Protein AF-W6A7Y7-F1 (afdb_monomer_lite)

Secondary structure (DSSP, 8-state):
--------------HHHHHHHHHS-----TTT-TTTTSPP-----TTSPPPPHHHHHHHHS-----HHHHHHHHHHHHHHHHHTT--------SHHHHHHHHHHHHHHHHHHHHHHH-HHHHHHHHHHHHHHHTS--TTTS--GGGS-TTS-HHHHHHHHHHHH-S------HHHHHHHHHHHHHHHHHHHHHHT--HHHHHHHHHHHHHHHHHHHHHHHHHHHHHHHHHHHHHHHHHHHHHHHHHHHHHHHHHHHHHHHHHHHHHHHH---SSHHHHHHHHHHHHHHHHHHHHHHHHTTS---S------------------------------

Radius of gyration: 45.15 Å; chains: 1; bounding box: 113×59×124 Å

Structure (mmCIF, N/CA/C/O backbone):
data_AF-W6A7Y7-F1
#
_entry.id   AF-W6A7Y7-F1
#
loop_
_atom_site.group_PDB
_atom_site.id
_atom_site.type_symbol
_atom_site.label_atom_id
_atom_site.label_alt_id
_atom_site.label_comp_id
_atom_site.label_asym_id
_atom_site.label_entity_id
_atom_site.label_seq_id
_atom_site.pdbx_PDB_ins_code
_atom_site.Cartn_x
_atom_site.Cartn_y
_atom_site.Cartn_z
_atom_site.occupancy
_atom_site.B_iso_or_equiv
_atom_site.auth_seq_id
_atom_site.auth_comp_id
_atom_site.auth_asym_id
_atom_site.auth_atom_id
_atom_site.pdbx_PDB_model_num
ATOM 1 N N . MET A 1 1 ? -66.952 5.092 71.956 1.00 39.34 1 MET A N 1
ATOM 2 C CA . MET A 1 1 ? -66.341 3.750 71.829 1.00 39.34 1 MET A CA 1
ATOM 3 C C . MET A 1 1 ? -65.227 3.832 70.797 1.00 39.34 1 MET A C 1
ATOM 5 O O . MET A 1 1 ? -65.523 4.060 69.634 1.00 39.34 1 MET A O 1
ATOM 9 N N . ALA A 1 2 ? -63.964 3.743 71.217 1.00 38.91 2 ALA A N 1
ATOM 10 C CA . ALA A 1 2 ? -62.816 3.776 70.310 1.00 38.91 2 ALA A CA 1
ATOM 11 C C . ALA A 1 2 ? -62.432 2.341 69.914 1.00 38.91 2 ALA A C 1
ATOM 13 O O . ALA A 1 2 ? -62.161 1.507 70.777 1.00 38.91 2 ALA A O 1
ATOM 14 N N . VAL A 1 3 ? -62.445 2.047 68.613 1.00 46.91 3 VAL A N 1
ATOM 15 C CA . VAL A 1 3 ? -62.092 0.734 68.058 1.00 46.91 3 VAL A CA 1
ATOM 16 C C . VAL A 1 3 ? -60.573 0.674 67.888 1.00 46.91 3 VAL A C 1
ATOM 18 O O . VAL A 1 3 ? -60.018 1.215 66.934 1.00 46.91 3 VAL A O 1
ATOM 21 N N . PHE A 1 4 ? -59.881 0.033 68.829 1.00 54.34 4 PHE A N 1
ATOM 22 C CA . PHE A 1 4 ? -58.443 -0.213 68.722 1.00 54.34 4 PHE A CA 1
ATOM 23 C C . PHE A 1 4 ? -58.174 -1.295 67.667 1.00 54.34 4 PHE A C 1
ATOM 25 O O . PHE A 1 4 ? -58.504 -2.466 67.860 1.00 54.34 4 PHE A O 1
ATOM 32 N N . LYS A 1 5 ? -57.545 -0.920 66.545 1.00 60.88 5 LYS A N 1
ATOM 33 C CA . LYS A 1 5 ? -57.027 -1.887 65.566 1.00 60.88 5 LYS A CA 1
ATOM 34 C C . LYS A 1 5 ? -55.882 -2.681 66.205 1.00 60.88 5 LYS A C 1
ATOM 36 O O . LYS A 1 5 ? -54.855 -2.124 66.591 1.00 60.88 5 LYS A O 1
ATOM 41 N N . LYS A 1 6 ? -56.069 -3.995 66.325 1.00 63.28 6 LYS A N 1
ATOM 42 C CA . LYS A 1 6 ? -55.083 -4.939 66.864 1.00 63.28 6 LYS A CA 1
ATOM 43 C C . LYS A 1 6 ? -53.877 -4.988 65.915 1.00 63.28 6 LYS A C 1
ATOM 45 O O . LYS A 1 6 ? -54.023 -5.381 64.762 1.00 63.28 6 LYS A O 1
ATOM 50 N N . LYS A 1 7 ? -52.692 -4.570 66.377 1.00 61.94 7 LYS A N 1
ATOM 51 C CA . LYS A 1 7 ? -51.446 -4.680 65.601 1.00 61.94 7 LYS A CA 1
ATOM 52 C C . LYS A 1 7 ? -51.118 -6.166 65.409 1.00 61.94 7 LYS A C 1
ATOM 54 O O . LYS A 1 7 ? -50.858 -6.867 66.387 1.00 61.94 7 LYS A O 1
ATOM 59 N N . PHE A 1 8 ? -51.165 -6.655 64.170 1.00 58.00 8 PHE A N 1
ATOM 60 C CA . PHE A 1 8 ? -50.706 -8.002 63.837 1.00 58.00 8 PHE A CA 1
ATOM 61 C C . PHE A 1 8 ? -49.190 -8.066 64.046 1.00 58.00 8 PHE A C 1
ATOM 63 O O . PHE A 1 8 ? -48.444 -7.303 63.438 1.00 58.00 8 PHE A O 1
ATOM 70 N N . LYS A 1 9 ? -48.729 -8.956 64.930 1.00 58.53 9 LYS A N 1
ATOM 71 C CA . LYS A 1 9 ? -47.305 -9.282 65.041 1.00 58.53 9 LYS A CA 1
ATOM 72 C C . LYS A 1 9 ? -46.921 -10.087 63.800 1.00 58.53 9 LYS A C 1
ATOM 74 O O . LYS A 1 9 ? -47.397 -11.209 63.634 1.00 58.53 9 LYS A O 1
ATOM 79 N N . THR A 1 10 ? -46.085 -9.522 62.937 1.00 62.62 10 THR A N 1
ATOM 80 C CA . THR A 1 10 ? -45.383 -10.277 61.897 1.00 62.62 10 THR A CA 1
ATOM 81 C C . THR A 1 10 ? -44.524 -11.329 62.588 1.00 62.62 10 THR A C 1
ATOM 83 O O . THR A 1 10 ? -43.626 -10.984 63.353 1.00 62.62 10 THR A O 1
ATOM 86 N N . LYS A 1 11 ? -44.833 -12.615 62.384 1.00 67.44 11 LYS A N 1
ATOM 87 C CA . LYS A 1 11 ? -43.939 -13.700 62.803 1.00 67.44 11 LYS A CA 1
ATOM 88 C C . LYS A 1 11 ? -42.616 -13.498 62.068 1.00 67.44 11 LYS A C 1
ATOM 90 O O . LYS A 1 11 ? -42.619 -13.406 60.842 1.00 67.44 11 LYS A O 1
ATOM 95 N N . GLU A 1 12 ? -41.518 -13.399 62.808 1.00 64.81 12 GLU A N 1
ATOM 96 C CA . GLU A 1 12 ? -40.181 -13.386 62.222 1.00 64.81 12 GLU A CA 1
ATOM 97 C C . GLU A 1 12 ? -39.992 -14.701 61.458 1.00 64.81 12 GLU A C 1
ATOM 99 O O . GLU A 1 12 ? -40.045 -15.788 62.036 1.00 64.81 12 GLU A O 1
ATOM 104 N N . ARG A 1 13 ? -39.895 -14.607 60.129 1.00 70.00 13 ARG A N 1
ATOM 105 C CA . ARG A 1 13 ? -39.567 -15.747 59.272 1.00 70.00 13 ARG A CA 1
ATOM 106 C C . ARG A 1 13 ? -38.116 -16.144 59.534 1.00 70.00 13 ARG A C 1
ATOM 108 O O . ARG A 1 13 ? -37.272 -15.273 59.730 1.00 70.00 13 ARG A O 1
ATOM 115 N N . SER A 1 14 ? -37.848 -17.448 59.538 1.00 77.88 14 SER A N 1
ATOM 116 C CA . SER A 1 14 ? -36.487 -17.979 59.676 1.00 77.88 14 SER A CA 1
ATOM 117 C C . SER A 1 14 ? -35.585 -17.491 58.535 1.00 77.88 14 SER A C 1
ATOM 119 O O . SER A 1 14 ? -36.064 -17.261 57.422 1.00 77.88 14 SER A O 1
ATOM 121 N N . ASP A 1 15 ? -34.279 -17.368 58.788 1.00 72.12 15 ASP A N 1
ATOM 122 C CA . ASP A 1 15 ? -33.302 -16.928 57.777 1.00 72.12 15 ASP A CA 1
ATOM 123 C C . ASP A 1 15 ? -33.307 -17.817 56.526 1.00 72.12 15 ASP A C 1
ATOM 125 O O . ASP A 1 15 ? -33.088 -17.339 55.415 1.00 72.12 15 ASP A O 1
ATOM 129 N N . PHE A 1 16 ? -33.641 -19.099 56.690 1.00 72.81 16 PHE A N 1
ATOM 130 C CA . PHE A 1 16 ? -33.800 -20.043 55.587 1.00 72.81 16 PHE A CA 1
ATOM 131 C C . PHE A 1 16 ? -34.947 -19.649 54.644 1.00 72.81 16 PHE A C 1
ATOM 133 O O . PHE A 1 16 ? -34.797 -19.673 53.427 1.00 72.81 16 PHE A O 1
ATOM 140 N N . GLN A 1 17 ? -36.071 -19.198 55.201 1.00 77.44 17 GLN A N 1
ATOM 141 C CA . GLN A 1 17 ? -37.243 -18.791 54.427 1.00 77.44 17 GLN A CA 1
ATOM 142 C C . GLN A 1 17 ? -37.023 -17.463 53.685 1.00 77.44 17 GLN A C 1
ATOM 144 O O . GLN A 1 17 ? -37.574 -17.261 52.608 1.00 77.44 17 GLN A O 1
ATOM 149 N N . ARG A 1 18 ? -36.167 -16.579 54.220 1.00 74.62 18 ARG A N 1
ATOM 150 C CA . ARG A 1 18 ? -35.719 -15.369 53.508 1.00 74.62 18 ARG A CA 1
ATOM 151 C C . ARG A 1 18 ? -34.835 -15.712 52.306 1.00 74.62 18 ARG A C 1
ATOM 153 O O . ARG A 1 18 ? -35.010 -15.137 51.241 1.00 74.62 18 ARG A O 1
ATOM 160 N N . GLN A 1 19 ? -33.933 -16.684 52.458 1.00 75.06 19 GLN A N 1
ATOM 161 C CA . GLN A 1 19 ? -33.062 -17.133 51.366 1.00 75.06 19 GLN A CA 1
ATOM 162 C C . GLN A 1 19 ? -33.817 -17.873 50.256 1.00 75.06 19 GLN A C 1
ATOM 164 O O . GLN A 1 19 ? -33.386 -17.833 49.107 1.00 75.06 19 GLN A O 1
ATOM 169 N N . GLU A 1 20 ? -34.917 -18.560 50.574 1.00 69.56 20 GLU A N 1
ATOM 170 C CA . GLU A 1 20 ? -35.803 -19.129 49.553 1.00 69.56 20 GLU A CA 1
ATOM 171 C C . GLU A 1 20 ? -36.543 -18.035 48.777 1.00 69.56 20 GLU A C 1
ATOM 173 O O . GLU A 1 20 ? -36.575 -18.107 47.554 1.00 69.56 20 GLU A O 1
ATOM 178 N N . GLU A 1 21 ? -37.060 -16.999 49.447 1.00 64.75 21 GLU A N 1
ATOM 179 C CA . GLU A 1 21 ? -37.713 -15.856 48.787 1.00 64.75 21 GLU A CA 1
ATOM 180 C C . GLU A 1 21 ? -36.749 -15.073 47.878 1.00 64.75 21 GLU A C 1
ATOM 182 O O . GLU A 1 21 ? -37.113 -14.779 46.744 1.00 64.75 21 GLU A O 1
ATOM 187 N N . ASP A 1 22 ? -35.499 -14.839 48.299 1.00 65.81 22 ASP A N 1
ATOM 188 C CA . ASP A 1 22 ? -34.465 -14.195 47.463 1.00 65.81 22 ASP A CA 1
ATOM 189 C C . ASP A 1 22 ? -34.055 -15.041 46.239 1.00 65.81 22 ASP A C 1
ATOM 191 O O . ASP A 1 22 ? -33.502 -14.523 45.265 1.00 65.81 22 ASP A O 1
ATOM 195 N N . ARG A 1 23 ? -34.293 -16.360 46.282 1.00 66.88 23 ARG A N 1
ATOM 196 C CA . ARG A 1 23 ? -34.032 -17.286 45.166 1.00 66.88 23 ARG A CA 1
ATOM 197 C C . ARG A 1 23 ? -35.212 -17.419 44.215 1.00 66.88 23 ARG A C 1
ATOM 199 O O . ARG A 1 23 ? -35.015 -17.906 43.099 1.00 66.88 23 ARG A O 1
ATOM 206 N N . VAL A 1 24 ? -36.413 -17.017 44.629 1.00 67.00 24 VAL A N 1
ATOM 207 C CA . VAL A 1 24 ? -37.552 -16.925 43.719 1.00 67.00 24 VAL A CA 1
ATOM 208 C C . VAL A 1 24 ? -37.324 -15.681 42.862 1.00 67.00 24 VAL A C 1
ATOM 210 O O . VAL A 1 24 ? -37.159 -14.589 43.407 1.00 67.00 24 VAL A O 1
ATOM 213 N N . PRO A 1 25 ? -37.274 -15.809 41.525 1.00 66.38 25 PRO A N 1
ATOM 214 C CA . PRO A 1 25 ? -37.185 -14.644 40.660 1.00 66.38 25 PRO A CA 1
ATOM 215 C C . PRO A 1 25 ? -38.304 -13.678 41.045 1.00 66.38 25 PRO A C 1
ATOM 217 O O . PRO A 1 25 ? -39.453 -14.103 41.152 1.00 66.38 25 PRO A O 1
ATOM 220 N N . ASN A 1 26 ? -37.969 -12.409 41.296 1.00 62.16 26 ASN A N 1
ATOM 221 C CA . ASN A 1 26 ? -38.945 -11.382 41.645 1.00 62.16 26 ASN A CA 1
ATOM 222 C C . ASN A 1 26 ? -39.934 -11.237 40.479 1.00 62.16 26 ASN A C 1
ATOM 224 O O . ASN A 1 26 ? -39.692 -10.505 39.520 1.00 62.16 26 ASN A O 1
ATOM 228 N N . HIS A 1 27 ? -41.014 -12.012 40.519 1.00 62.38 27 HIS A N 1
ATOM 229 C CA . HIS A 1 27 ? -42.099 -11.971 39.561 1.00 62.38 27 HIS A CA 1
ATOM 230 C C . HIS A 1 27 ? -42.987 -10.793 39.936 1.00 62.38 27 HIS A C 1
ATOM 232 O O . HIS A 1 27 ? -44.127 -10.968 40.356 1.00 62.38 27 HIS A O 1
ATOM 238 N N . TRP A 1 28 ? -42.478 -9.575 39.766 1.00 62.66 28 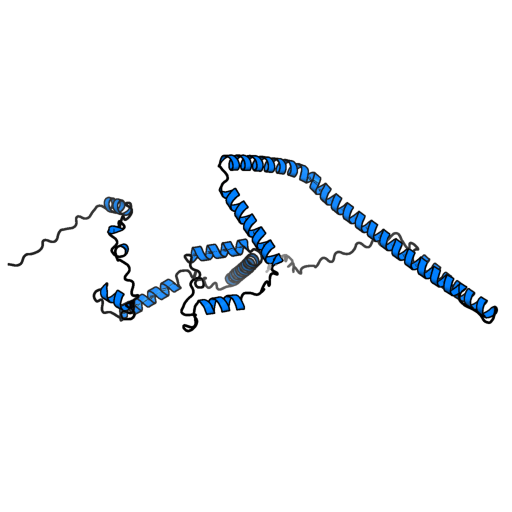TRP A N 1
ATOM 239 C CA . TRP A 1 28 ? -43.385 -8.519 39.351 1.00 62.66 28 TRP A CA 1
ATOM 240 C C . TRP A 1 28 ? -43.879 -8.954 37.981 1.00 62.66 28 TRP A C 1
ATOM 242 O O . TRP A 1 28 ? -43.168 -8.877 36.977 1.00 62.66 28 TRP A O 1
ATOM 252 N N . ALA A 1 29 ? -45.052 -9.587 37.975 1.00 59.97 29 ALA A N 1
ATOM 253 C CA . ALA A 1 29 ? -45.752 -9.851 36.743 1.00 59.97 29 ALA A CA 1
ATOM 254 C C . ALA A 1 29 ? -45.908 -8.502 36.041 1.00 59.97 29 ALA A C 1
ATOM 256 O O . ALA A 1 29 ? -46.128 -7.484 36.690 1.00 59.97 29 ALA A O 1
ATOM 257 N N . TYR A 1 30 ? -45.808 -8.493 34.716 1.00 56.09 30 TYR A N 1
ATOM 258 C CA . TYR A 1 30 ? -45.978 -7.287 33.898 1.00 56.09 30 TYR A CA 1
ATOM 259 C C . TYR A 1 30 ? -47.260 -6.499 34.254 1.00 56.09 30 TYR A C 1
ATOM 261 O O . TYR A 1 30 ? -47.316 -5.291 34.075 1.00 56.09 30 TYR A O 1
ATOM 269 N N . ASN A 1 31 ? -48.259 -7.194 34.811 1.00 61.34 31 ASN A N 1
ATOM 270 C CA . ASN A 1 31 ? -49.544 -6.656 35.246 1.00 61.34 31 ASN A CA 1
ATOM 271 C C . ASN A 1 31 ? -49.522 -5.963 36.622 1.00 61.34 31 ASN A C 1
ATOM 273 O O . ASN A 1 31 ? -50.466 -5.241 36.924 1.00 61.34 31 ASN A O 1
ATOM 277 N N . ASP A 1 32 ? -48.498 -6.180 37.449 1.00 62.81 32 ASP A N 1
ATOM 278 C CA . ASP A 1 32 ? -48.363 -5.579 38.785 1.00 62.81 32 ASP A CA 1
ATOM 279 C C . ASP A 1 32 ? -47.414 -4.371 38.786 1.00 62.81 32 ASP A C 1
ATOM 281 O O . ASP A 1 32 ? -47.249 -3.724 39.819 1.00 62.81 32 ASP A O 1
ATOM 285 N N . ASP A 1 33 ? -46.790 -4.057 37.644 1.00 68.06 33 ASP A N 1
ATOM 286 C CA . ASP A 1 33 ? -45.966 -2.863 37.494 1.00 68.06 33 ASP A CA 1
ATOM 287 C C . ASP A 1 33 ? -46.865 -1.657 37.153 1.00 68.06 33 ASP A C 1
ATOM 289 O O . ASP A 1 33 ? -47.362 -1.540 36.025 1.00 68.06 33 ASP A O 1
ATOM 293 N N . PRO A 1 34 ? -47.097 -0.735 38.107 1.00 67.44 34 PRO A N 1
ATOM 294 C CA . PRO A 1 34 ? -47.946 0.424 37.874 1.00 67.44 34 PRO A CA 1
ATOM 295 C C . PRO A 1 34 ? -47.366 1.365 36.814 1.00 67.44 34 PRO A C 1
ATOM 297 O O . PRO A 1 34 ? -48.108 2.186 36.297 1.00 67.44 34 PRO A O 1
ATOM 300 N N . ILE A 1 35 ? -46.074 1.264 36.477 1.00 69.44 35 ILE A N 1
ATOM 301 C CA . ILE A 1 35 ? -45.431 2.098 35.456 1.00 69.44 35 ILE A CA 1
ATOM 302 C C . ILE A 1 35 ? -45.704 1.539 34.055 1.00 69.44 35 ILE A C 1
ATOM 304 O O . ILE A 1 35 ? -45.925 2.310 33.123 1.00 69.44 35 ILE A O 1
ATOM 308 N N . LEU A 1 36 ? -45.724 0.211 33.902 1.00 64.62 36 LEU A N 1
ATOM 309 C CA . LEU A 1 36 ? -45.992 -0.447 32.616 1.00 64.62 36 LEU A CA 1
ATOM 310 C C . LEU A 1 36 ? -47.481 -0.449 32.242 1.00 64.62 36 LEU A C 1
ATOM 312 O O . LEU A 1 36 ? -47.804 -0.520 31.059 1.00 64.62 36 LEU A O 1
ATOM 316 N N . ASN A 1 37 ? -48.375 -0.325 33.228 1.00 69.19 37 ASN A N 1
ATOM 317 C CA . ASN A 1 37 ? -49.825 -0.240 33.018 1.00 69.19 37 ASN A CA 1
ATOM 318 C C . ASN A 1 37 ? -50.348 1.185 32.755 1.00 69.19 37 ASN A C 1
ATOM 320 O O . ASN A 1 37 ? -51.559 1.375 32.634 1.00 69.19 37 ASN A O 1
ATOM 324 N N . LEU A 1 38 ? -49.478 2.196 32.692 1.00 72.31 38 LEU A N 1
ATOM 325 C CA . LEU A 1 38 ? -49.883 3.544 32.298 1.00 72.31 38 LEU A CA 1
ATOM 326 C C . LEU A 1 38 ? -49.937 3.633 30.773 1.00 72.31 38 LEU A C 1
ATOM 328 O O . LEU A 1 38 ? -48.934 3.443 30.085 1.00 72.31 38 LEU A O 1
ATOM 332 N N . GLU A 1 39 ? -51.111 3.956 30.233 1.00 67.94 39 GLU A N 1
ATOM 333 C CA . GLU A 1 39 ? -51.234 4.281 28.815 1.00 67.94 39 GLU A CA 1
ATOM 334 C C . GLU A 1 39 ? -50.468 5.581 28.503 1.00 67.94 39 GLU A C 1
ATOM 336 O O . GLU A 1 39 ? -50.553 6.553 29.264 1.00 67.94 39 GLU A O 1
ATOM 341 N N . PRO A 1 40 ? -49.720 5.647 27.387 1.00 68.12 40 PRO A N 1
ATOM 342 C CA . PRO A 1 40 ? -49.052 6.875 26.984 1.00 68.12 40 PRO A CA 1
ATOM 343 C C . PRO A 1 40 ? -50.087 7.957 26.647 1.00 68.12 40 PRO A C 1
ATOM 345 O O . PRO A 1 40 ? -50.882 7.821 25.717 1.00 68.12 40 PRO A O 1
ATOM 348 N N . VAL A 1 41 ? -50.047 9.069 27.381 1.00 66.44 41 VAL A N 1
ATOM 349 C CA . VAL A 1 41 ? -50.865 10.252 27.089 1.00 66.44 41 VAL A CA 1
ATOM 350 C C . VAL A 1 41 ? -50.188 11.056 25.976 1.00 66.44 41 VAL A C 1
ATOM 352 O O . VAL A 1 41 ? -49.208 11.762 26.210 1.00 66.44 41 VAL A O 1
ATOM 355 N N . PHE A 1 42 ? -50.702 10.954 24.750 1.00 58.78 42 PHE A N 1
ATOM 356 C CA . PHE A 1 42 ? -50.237 11.754 23.614 1.00 58.78 42 PHE A CA 1
ATOM 357 C C . PHE A 1 42 ? -50.836 13.166 23.671 1.00 58.78 42 PHE A C 1
ATOM 359 O O . PHE A 1 42 ? -52.021 13.366 23.405 1.00 58.78 42 PHE A O 1
ATOM 366 N N . SER A 1 43 ? -50.026 14.170 24.004 1.00 62.56 43 SER A N 1
ATOM 367 C CA . SER A 1 43 ? -50.429 15.580 23.982 1.00 62.56 43 SER A CA 1
ATOM 368 C C . SER A 1 43 ? -50.092 16.230 22.632 1.00 62.56 43 SER A C 1
ATOM 370 O O . SER A 1 43 ? -49.205 17.075 22.554 1.00 62.56 43 SER A O 1
ATOM 372 N N . ASP A 1 44 ? -50.788 15.829 21.564 1.00 54.03 44 ASP A N 1
ATOM 373 C CA . ASP A 1 44 ? -50.661 16.446 20.224 1.00 54.03 44 ASP A CA 1
ATOM 374 C C . ASP A 1 44 ? -51.628 17.633 20.018 1.00 54.03 44 ASP A C 1
ATOM 376 O O . ASP A 1 44 ? -51.720 18.213 18.937 1.00 54.03 44 ASP A O 1
ATOM 380 N N . SER A 1 45 ? -52.381 18.016 21.056 1.00 63.16 45 SER A N 1
ATOM 381 C CA . SER A 1 45 ? -53.309 19.151 21.000 1.00 63.16 45 SER A CA 1
ATOM 382 C C . SER A 1 45 ? -52.585 20.471 21.311 1.00 63.16 45 SER A C 1
ATOM 384 O O . SER A 1 45 ? -51.949 20.565 22.362 1.00 63.16 45 SER A O 1
ATOM 386 N N . PRO A 1 46 ? -52.724 21.520 20.476 1.00 63.06 46 PRO A N 1
ATOM 387 C CA . PRO A 1 46 ? -52.040 22.806 20.668 1.00 63.06 46 PRO A CA 1
ATOM 388 C C . PRO A 1 46 ? -52.434 23.530 21.968 1.00 63.06 46 PRO A C 1
ATOM 390 O O . PRO A 1 46 ? -51.678 24.369 22.451 1.00 63.06 46 PRO A O 1
ATOM 393 N N . ASP A 1 47 ? -53.574 23.165 22.563 1.00 63.06 47 ASP A N 1
ATOM 394 C CA . ASP A 1 47 ? -54.112 23.782 23.782 1.00 63.06 47 ASP A CA 1
ATOM 395 C C . ASP A 1 47 ? -53.643 23.106 25.086 1.00 63.06 47 ASP A C 1
ATOM 397 O O . ASP A 1 47 ? -53.957 23.582 26.178 1.00 63.06 47 ASP A O 1
ATOM 401 N N . LYS A 1 48 ? -52.899 21.991 25.008 1.00 65.81 48 LYS A N 1
ATOM 402 C CA . LYS A 1 48 ? -52.365 21.272 26.178 1.00 65.81 48 LYS A CA 1
ATOM 403 C C . LYS A 1 48 ? -50.892 20.915 25.955 1.00 65.81 48 LYS A C 1
ATOM 405 O O . LYS A 1 48 ? -50.613 19.818 25.471 1.00 65.81 48 LYS A O 1
ATOM 410 N N . PRO A 1 49 ? -49.939 21.807 26.286 1.00 65.31 49 PRO A N 1
ATOM 411 C CA . PRO A 1 49 ? -48.525 21.447 26.259 1.00 65.31 49 PRO A CA 1
ATOM 412 C C . PRO A 1 49 ? -48.266 20.280 27.219 1.00 65.31 49 PRO A C 1
ATOM 414 O O . PRO A 1 49 ? -48.908 20.183 28.267 1.00 65.31 49 PRO A O 1
ATOM 417 N N . ALA A 1 50 ? -47.331 19.398 26.854 1.00 65.06 50 ALA A N 1
ATOM 418 C CA . ALA A 1 50 ? -46.932 18.272 27.691 1.00 65.06 50 ALA A CA 1
ATOM 419 C C . ALA A 1 50 ? -46.598 18.761 29.117 1.00 65.06 50 ALA A C 1
ATOM 421 O O . ALA A 1 50 ? -45.879 19.760 29.252 1.00 65.06 50 ALA A O 1
ATOM 422 N N . PRO A 1 51 ? -47.108 18.097 30.172 1.00 65.12 51 PRO A N 1
ATOM 423 C CA . PRO A 1 51 ? -46.811 18.490 31.542 1.00 65.12 51 PRO A CA 1
ATOM 424 C C . PRO A 1 51 ? -45.298 18.458 31.764 1.00 65.12 51 PRO A C 1
ATOM 426 O O . PRO A 1 51 ? -44.604 17.542 31.311 1.00 65.12 51 PRO A O 1
ATOM 429 N N . SER A 1 52 ? -44.764 19.485 32.426 1.00 68.25 52 SER A N 1
ATOM 430 C CA . SER A 1 52 ? -43.332 19.527 32.706 1.00 68.25 52 SER A CA 1
ATOM 431 C C . SER A 1 52 ? -42.961 18.383 33.653 1.00 68.25 52 SER A C 1
ATOM 433 O O . SER A 1 52 ? -43.753 17.972 34.500 1.00 68.25 52 SER A O 1
ATOM 435 N N . ILE A 1 53 ? -41.732 17.875 33.535 1.00 65.81 53 ILE A N 1
ATOM 436 C CA . ILE A 1 53 ? -41.207 16.797 34.396 1.00 65.81 53 ILE A CA 1
ATOM 437 C C . ILE A 1 53 ? -41.392 17.126 35.890 1.00 65.81 53 ILE A C 1
ATOM 439 O O . ILE A 1 53 ? -41.647 16.236 36.696 1.00 65.81 53 ILE A O 1
ATOM 443 N N . GLU A 1 54 ? -41.339 18.409 36.251 1.00 66.12 54 GLU A N 1
ATOM 444 C CA . GLU A 1 54 ? -41.564 18.904 37.613 1.00 66.12 54 GLU A CA 1
ATOM 445 C C . GLU A 1 54 ? -43.027 18.791 38.075 1.00 66.12 54 GLU A C 1
ATOM 447 O O . GLU A 1 54 ? -43.274 18.537 39.250 1.00 66.12 54 GLU A O 1
ATOM 452 N N . GLN A 1 55 ? -44.001 18.958 37.173 1.00 64.81 55 GLN A N 1
ATOM 453 C CA . GLN A 1 55 ? -45.428 18.793 37.479 1.00 64.81 55 GLN A CA 1
ATOM 454 C C . GLN A 1 55 ? -45.792 17.318 37.652 1.00 64.81 55 GLN A C 1
ATOM 456 O O . GLN A 1 55 ? -46.473 16.974 38.614 1.00 64.81 55 GLN A O 1
ATOM 461 N N . ILE A 1 56 ? -45.263 16.448 36.785 1.00 66.12 56 ILE A N 1
ATOM 462 C CA . ILE A 1 56 ? -45.436 14.992 36.898 1.00 66.12 56 ILE A CA 1
ATOM 463 C C . ILE A 1 56 ? -44.820 14.504 38.217 1.00 66.12 56 ILE A C 1
ATOM 465 O O . ILE A 1 56 ? -45.449 13.769 38.967 1.00 66.12 56 ILE A O 1
ATOM 469 N N . ALA A 1 57 ? -43.616 14.966 38.568 1.00 64.81 57 ALA A N 1
ATOM 470 C CA . ALA A 1 57 ? -42.966 14.571 39.818 1.00 64.81 57 ALA A CA 1
ATOM 471 C C . ALA A 1 57 ? -43.752 14.987 41.079 1.00 64.81 57 ALA A C 1
ATOM 473 O O . ALA A 1 57 ? -43.721 14.265 42.073 1.00 64.81 57 ALA A O 1
ATOM 474 N N . ARG A 1 58 ? -44.476 16.116 41.042 1.00 66.12 58 ARG A N 1
ATOM 475 C CA . ARG A 1 58 ? -45.312 16.590 42.161 1.00 66.12 58 ARG A CA 1
ATOM 476 C C . ARG A 1 58 ? -46.607 15.801 42.344 1.00 66.12 58 ARG A C 1
ATOM 478 O O . ARG A 1 58 ? -47.100 15.722 43.460 1.00 66.12 58 ARG A O 1
ATOM 485 N N . GLU A 1 59 ? -47.165 15.239 41.276 1.00 64.88 59 GLU A N 1
ATOM 486 C CA . GLU A 1 59 ? -48.431 14.495 41.340 1.00 64.88 59 GLU A CA 1
ATOM 487 C C . GLU A 1 59 ? -48.247 13.083 41.928 1.00 64.88 59 GLU A C 1
ATOM 489 O O . GLU A 1 59 ? -49.139 12.568 42.599 1.00 64.88 59 GLU A O 1
ATOM 494 N N . TYR A 1 60 ? -47.065 12.480 41.744 1.00 62.97 60 TYR A N 1
ATOM 495 C CA . TYR A 1 60 ? -46.763 11.114 42.200 1.00 62.97 60 TYR A CA 1
ATOM 496 C C . TYR A 1 60 ? -45.960 11.032 43.511 1.00 62.97 60 TYR A C 1
ATOM 498 O O . TYR A 1 60 ? -45.867 9.950 44.093 1.00 62.97 60 TYR A O 1
ATOM 506 N N . LEU A 1 61 ? -45.405 12.143 44.012 1.00 55.94 61 LEU A N 1
ATOM 507 C CA . LEU A 1 61 ? -44.811 12.222 45.350 1.00 55.94 61 LEU A CA 1
ATOM 508 C C . LEU A 1 61 ? -45.560 13.256 46.203 1.00 55.94 61 LEU A C 1
ATOM 510 O O . LEU A 1 61 ? -45.325 14.453 46.031 1.00 55.94 61 LEU A O 1
ATOM 514 N N . PRO A 1 62 ? -46.429 12.834 47.142 1.00 54.09 62 PRO A N 1
ATOM 515 C CA . PRO A 1 62 ? -47.014 13.764 48.094 1.00 54.09 62 PRO A CA 1
ATOM 516 C C . PRO A 1 62 ? -45.914 14.307 49.022 1.00 54.09 62 PRO A C 1
ATOM 518 O O . PRO A 1 62 ? -45.271 13.546 49.740 1.00 54.09 62 PRO A O 1
ATOM 521 N N . GLU A 1 63 ? -45.698 15.621 48.928 1.00 54.22 63 GLU A N 1
ATOM 522 C CA . GLU A 1 63 ? -45.036 16.537 49.872 1.00 54.22 63 GLU A CA 1
ATOM 523 C C . GLU A 1 63 ? -43.930 15.941 50.766 1.00 5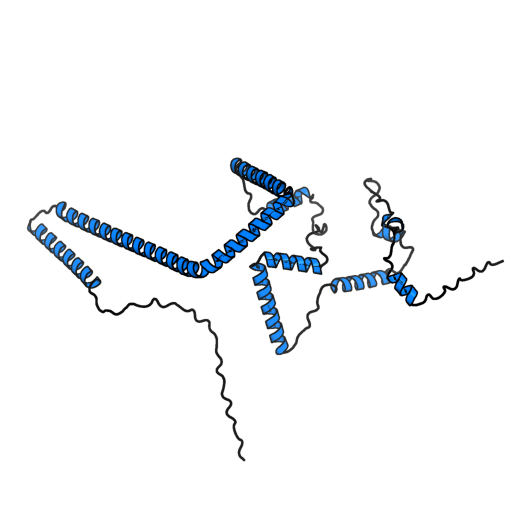4.22 63 GLU A C 1
ATOM 525 O O . GLU A 1 63 ? -44.156 15.539 51.907 1.00 54.22 63 GLU A O 1
ATOM 530 N N . ILE A 1 64 ? -42.686 16.000 50.280 1.00 52.91 64 ILE A N 1
ATOM 531 C CA . ILE A 1 64 ? -41.519 16.189 51.152 1.00 52.91 64 ILE A CA 1
ATOM 532 C C . ILE A 1 64 ? -40.975 17.581 50.829 1.00 52.91 64 ILE A C 1
ATOM 534 O O . ILE A 1 64 ? -40.121 17.754 49.957 1.00 52.91 64 ILE A O 1
ATOM 538 N N . ASP A 1 65 ? -41.543 18.582 51.498 1.00 49.97 65 ASP A N 1
ATOM 539 C CA . ASP A 1 65 ? -41.006 19.938 51.553 1.00 49.97 65 ASP A CA 1
ATOM 540 C C . ASP A 1 65 ? -39.665 19.908 52.296 1.00 49.97 65 ASP A C 1
ATOM 542 O O . ASP A 1 65 ? -39.618 20.060 53.507 1.00 49.97 65 ASP A O 1
ATOM 546 N N . ASP A 1 66 ? -38.575 19.685 51.562 1.00 50.97 66 ASP A N 1
ATOM 547 C CA . ASP A 1 66 ? -37.214 20.036 51.977 1.00 50.97 66 ASP A CA 1
ATOM 548 C C . ASP A 1 66 ? -36.352 20.262 50.722 1.00 50.97 66 ASP A C 1
ATOM 550 O O . ASP A 1 66 ? -35.577 19.417 50.260 1.00 50.97 66 ASP A O 1
ATOM 554 N N . SER A 1 67 ? -36.478 21.451 50.130 1.00 57.97 67 SER A N 1
ATOM 555 C CA . SER A 1 67 ? -35.672 21.884 48.978 1.00 57.97 67 SER A CA 1
ATOM 556 C C . SER A 1 67 ? -34.159 21.880 49.263 1.00 57.97 67 SER A C 1
ATOM 558 O O . SER A 1 67 ? -33.356 21.748 48.344 1.00 57.97 67 SER A O 1
ATOM 560 N N . ALA A 1 68 ? -33.742 21.943 50.531 1.00 56.47 68 ALA A N 1
ATOM 561 C CA . ALA A 1 68 ? -32.334 21.868 50.919 1.00 56.47 68 ALA A CA 1
ATOM 562 C C . ALA A 1 68 ? -31.749 20.445 50.805 1.00 56.47 68 ALA A C 1
ATOM 564 O O . ALA A 1 68 ? -30.630 20.270 50.320 1.00 56.47 68 ALA A O 1
ATOM 565 N N . THR A 1 69 ? -32.505 19.410 51.189 1.00 57.34 69 THR A N 1
ATOM 566 C CA . THR A 1 69 ? -32.007 18.022 51.173 1.00 57.34 69 THR A CA 1
ATOM 567 C C . THR A 1 69 ? -31.958 17.463 49.754 1.00 57.34 69 THR A C 1
ATOM 569 O O . THR A 1 69 ? -31.016 16.756 49.397 1.00 57.34 69 THR A O 1
ATOM 572 N N . THR A 1 70 ? -32.910 17.842 48.900 1.00 62.19 70 THR A N 1
ATOM 573 C CA . THR A 1 70 ? -32.936 17.438 47.486 1.00 62.19 70 THR A CA 1
ATOM 574 C C . THR A 1 70 ? -31.752 18.004 46.699 1.00 62.19 70 THR A C 1
ATOM 576 O O . THR A 1 70 ? -31.133 17.265 45.930 1.00 62.19 70 THR A O 1
ATOM 579 N N . HIS A 1 71 ? -31.350 19.258 46.940 1.00 65.00 71 HIS A N 1
ATOM 580 C CA . HIS A 1 71 ? -30.161 19.836 46.310 1.00 65.00 71 HIS A CA 1
ATOM 581 C C . HIS A 1 71 ? -28.863 19.168 46.781 1.00 65.00 71 HIS A C 1
ATOM 583 O O . HIS A 1 71 ? -28.031 18.807 45.946 1.00 65.00 71 HIS A O 1
ATOM 589 N N . GLU A 1 72 ? -28.698 18.906 48.078 1.00 74.12 72 GLU A N 1
ATOM 590 C CA . GLU A 1 72 ? -27.519 18.194 48.589 1.00 74.12 72 GLU A CA 1
ATOM 591 C C . GLU A 1 72 ? -27.425 16.752 48.082 1.00 74.12 72 GLU A C 1
ATOM 593 O O . GLU A 1 72 ? -26.341 16.288 47.716 1.00 74.12 72 GLU A O 1
ATOM 598 N N . VAL A 1 73 ? -28.553 16.039 48.027 1.00 74.75 73 VAL A N 1
ATOM 599 C CA . VAL A 1 73 ? -28.623 14.681 47.475 1.00 74.75 73 VAL A CA 1
ATOM 600 C C . VAL A 1 73 ? -28.338 14.706 45.975 1.00 74.75 73 VAL A C 1
ATOM 602 O O . VAL A 1 73 ? -27.576 13.869 45.494 1.00 74.75 73 VAL A O 1
ATOM 605 N N . SER A 1 74 ? -28.853 15.695 45.238 1.00 78.19 74 SER A N 1
ATOM 606 C CA . SER A 1 74 ? -28.562 15.862 43.809 1.00 78.19 74 SER A CA 1
ATOM 607 C C . SER A 1 74 ? -27.076 16.130 43.549 1.00 78.19 74 SER A C 1
ATOM 609 O O . SER A 1 74 ? -26.499 15.516 42.653 1.00 78.19 74 SER A O 1
ATOM 611 N N . ASN A 1 75 ? -26.428 16.942 44.389 1.00 83.25 75 ASN A N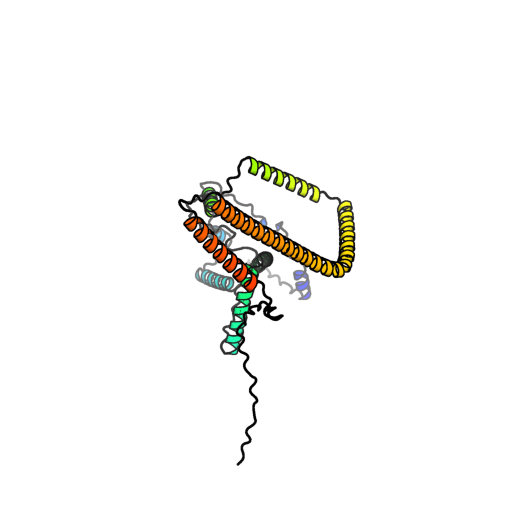 1
ATOM 612 C CA . ASN A 1 75 ? -25.002 17.243 44.292 1.00 83.25 75 ASN A CA 1
ATOM 613 C C . ASN A 1 75 ? -24.152 16.013 44.634 1.00 83.25 75 ASN A C 1
ATOM 615 O O . ASN A 1 75 ? -23.242 15.667 43.886 1.00 83.25 75 ASN A O 1
ATOM 619 N N . LYS A 1 76 ? -24.495 15.276 45.699 1.00 85.81 76 LYS A N 1
ATOM 620 C CA . LYS A 1 76 ? -23.831 14.005 46.044 1.00 85.81 76 LYS A CA 1
ATOM 621 C C . LYS A 1 76 ? -24.003 12.953 44.948 1.00 85.81 76 LYS A C 1
ATOM 623 O O . LYS A 1 76 ? -23.056 12.237 44.635 1.00 85.81 76 LYS A O 1
ATOM 628 N N . LEU A 1 77 ? -25.178 12.870 44.323 1.00 78.75 77 LEU A N 1
ATOM 629 C CA . LEU A 1 77 ? -25.423 11.971 43.193 1.00 78.75 77 LEU A CA 1
ATOM 630 C C . LEU A 1 77 ? -24.667 12.408 41.934 1.00 78.75 77 LEU A C 1
ATOM 632 O O . LEU A 1 77 ? -24.165 11.549 41.213 1.00 78.75 77 LEU A O 1
ATOM 636 N N . GLN A 1 78 ? -24.539 13.710 41.672 1.00 82.50 78 GLN A N 1
ATOM 637 C CA . GLN A 1 78 ? -23.698 14.232 40.593 1.00 82.50 78 GLN A CA 1
ATOM 638 C C . GLN A 1 78 ? -22.216 13.934 40.839 1.00 82.50 78 GLN A C 1
ATOM 640 O O . GLN A 1 78 ? -21.532 13.491 39.920 1.00 82.50 78 GLN A O 1
ATOM 645 N N . GLU A 1 79 ? -21.726 14.087 42.071 1.00 84.06 79 GLU A N 1
ATOM 646 C CA . GLU A 1 79 ? -20.361 13.709 42.440 1.00 84.06 79 GLU A CA 1
ATOM 647 C C . GLU A 1 79 ? -20.121 12.201 42.302 1.00 84.06 79 GLU A C 1
ATOM 649 O O . GLU A 1 79 ? -19.098 11.791 41.754 1.00 84.06 79 GLU A O 1
ATOM 654 N N . LEU A 1 80 ? -21.063 11.361 42.746 1.00 76.50 80 LEU A N 1
ATOM 655 C CA . LEU A 1 80 ? -20.975 9.910 42.575 1.00 76.50 80 LEU A CA 1
ATOM 656 C C . LEU A 1 80 ? -21.005 9.524 41.093 1.00 76.50 80 LEU A C 1
ATOM 658 O O . LEU A 1 80 ? -20.164 8.739 40.665 1.00 76.50 80 LEU A O 1
ATOM 662 N N . ARG A 1 81 ? -21.881 10.131 40.281 1.00 75.81 81 ARG A N 1
ATOM 663 C CA . ARG A 1 81 ? -21.889 9.954 38.816 1.00 75.81 81 ARG A CA 1
ATOM 664 C C . ARG A 1 81 ? -20.582 10.410 38.171 1.00 75.81 81 ARG A C 1
ATOM 666 O O . ARG A 1 81 ? -20.104 9.749 37.260 1.00 75.81 81 ARG A O 1
ATOM 673 N N . ALA A 1 82 ? -19.976 11.494 38.653 1.00 76.75 82 ALA A N 1
ATOM 674 C CA . ALA A 1 82 ? -18.697 11.986 38.146 1.00 76.75 82 ALA A CA 1
ATOM 675 C C . ALA A 1 82 ? -17.506 11.092 38.537 1.00 76.75 82 ALA A C 1
ATOM 677 O O . ALA A 1 82 ? -16.479 11.125 37.854 1.00 76.75 82 ALA A O 1
ATOM 678 N N . ARG A 1 83 ? -17.629 10.320 39.627 1.00 72.88 83 ARG A N 1
ATOM 679 C CA . ARG A 1 83 ? -16.624 9.353 40.105 1.00 72.88 83 ARG A CA 1
ATOM 680 C C . ARG A 1 83 ? -16.811 7.955 39.513 1.00 72.88 83 ARG A C 1
ATOM 682 O O . ARG A 1 83 ? -15.828 7.236 39.352 1.00 72.88 83 ARG A O 1
ATOM 689 N N . ILE A 1 84 ? -18.035 7.569 39.160 1.00 67.31 84 ILE A N 1
ATOM 690 C CA . ILE A 1 84 ? -18.315 6.310 38.464 1.00 67.31 84 ILE A CA 1
ATOM 691 C C . ILE A 1 84 ? -17.657 6.366 37.076 1.00 67.31 84 ILE A C 1
ATOM 693 O O . ILE A 1 84 ? -17.984 7.207 36.246 1.00 67.31 84 ILE A O 1
ATOM 697 N N . GLY A 1 85 ? -16.680 5.486 36.845 1.00 57.56 85 GLY A N 1
ATOM 698 C CA . GLY A 1 85 ? -15.958 5.362 35.572 1.00 57.56 85 GLY A CA 1
ATOM 699 C C . GLY A 1 85 ? -14.609 6.086 35.497 1.00 57.56 85 GLY A C 1
ATOM 700 O O . GLY A 1 85 ? -13.824 5.787 34.600 1.00 57.56 85 GLY A O 1
ATOM 701 N N . LYS A 1 86 ? -14.273 6.971 36.448 1.00 63.75 86 LYS A N 1
ATOM 702 C CA . LYS A 1 86 ? -12.933 7.577 36.531 1.00 63.75 86 LYS A CA 1
ATOM 703 C C . LYS A 1 86 ? -12.082 6.788 37.522 1.00 63.75 86 LYS A C 1
ATOM 705 O O . LYS A 1 86 ? -12.195 6.980 38.730 1.00 63.75 86 LYS A O 1
ATOM 710 N N . SER A 1 87 ? -11.218 5.898 37.032 1.00 61.03 87 SER A N 1
ATOM 711 C CA . SER A 1 87 ? -10.182 5.298 37.878 1.00 61.03 87 SER A CA 1
ATOM 712 C C . SER A 1 87 ? -9.224 6.404 38.319 1.00 61.03 87 SER A C 1
ATOM 714 O O . SER A 1 87 ? -8.469 6.920 37.498 1.00 61.03 87 SER A O 1
ATOM 716 N N . ALA A 1 88 ? -9.279 6.809 39.588 1.00 62.91 88 ALA A N 1
ATOM 717 C CA . ALA A 1 88 ? -8.334 7.776 40.130 1.00 62.91 88 ALA A CA 1
ATOM 718 C C . ALA A 1 88 ? -6.916 7.195 40.022 1.00 62.91 88 ALA A C 1
ATOM 720 O O . ALA A 1 88 ? -6.595 6.199 40.674 1.00 62.91 88 ALA A O 1
ATOM 721 N N . GLU A 1 89 ? -6.076 7.773 39.162 1.00 68.38 89 GLU A N 1
ATOM 722 C CA . GLU A 1 89 ? -4.677 7.368 39.089 1.00 68.38 89 GLU A CA 1
ATOM 723 C C . GLU A 1 89 ? -3.954 7.817 40.368 1.00 68.38 89 GLU A C 1
ATOM 725 O O . GLU A 1 89 ? -4.067 8.983 40.751 1.00 68.38 89 GLU A O 1
ATOM 730 N N . PRO A 1 90 ? -3.216 6.928 41.057 1.00 72.88 90 PRO A N 1
ATOM 731 C CA . PRO A 1 90 ? -2.495 7.316 42.261 1.00 72.88 90 PRO A CA 1
ATOM 732 C C . PRO A 1 90 ? -1.365 8.290 41.907 1.00 72.88 90 PRO A C 1
ATOM 734 O O . PRO A 1 90 ? -0.584 8.027 40.992 1.00 72.88 90 PRO A O 1
ATOM 737 N N . GLU A 1 91 ? -1.237 9.389 42.653 1.00 73.12 91 GLU A N 1
ATOM 738 C CA . GLU A 1 91 ? -0.096 10.303 42.538 1.00 73.12 91 GLU A CA 1
ATOM 739 C C . GLU A 1 91 ? 1.185 9.608 43.032 1.00 73.12 91 GLU A C 1
ATOM 741 O O . GLU A 1 91 ? 1.440 9.505 44.233 1.00 73.12 91 GLU A O 1
ATOM 746 N N . ILE A 1 92 ? 2.009 9.102 42.109 1.00 72.38 92 ILE A N 1
ATOM 747 C CA . ILE A 1 92 ? 3.241 8.382 42.460 1.00 72.38 92 ILE A CA 1
ATOM 748 C C . ILE A 1 92 ? 4.410 9.373 42.562 1.00 72.38 92 ILE A C 1
ATOM 750 O O . ILE A 1 92 ? 4.894 9.882 41.552 1.00 72.38 92 ILE A O 1
ATOM 754 N N . LYS A 1 93 ? 4.894 9.637 43.783 1.00 82.44 93 LYS A N 1
ATOM 755 C CA . LYS A 1 93 ? 6.073 10.487 44.048 1.00 82.44 93 LYS A CA 1
ATOM 756 C C . LYS A 1 93 ? 7.343 9.635 44.223 1.00 82.44 93 LYS A C 1
ATOM 758 O O . LYS A 1 93 ? 7.297 8.568 44.828 1.00 82.44 93 LYS A O 1
ATOM 763 N N . GLY A 1 94 ? 8.484 10.114 43.712 1.00 87.31 94 GLY A N 1
ATOM 764 C CA . GLY A 1 94 ? 9.819 9.507 43.894 1.00 87.31 94 GLY A CA 1
ATOM 765 C C . GLY A 1 94 ? 10.470 8.940 42.615 1.00 87.31 94 GLY A C 1
ATOM 766 O O . GLY A 1 94 ? 9.839 8.920 41.560 1.00 87.31 94 GLY A O 1
ATOM 767 N N . PRO A 1 95 ? 11.731 8.460 42.683 1.00 85.06 95 PRO A N 1
ATOM 768 C CA . PRO A 1 95 ? 12.477 7.950 41.522 1.00 85.06 95 PRO A CA 1
ATOM 769 C C . PRO A 1 95 ? 11.898 6.650 40.941 1.00 85.06 95 PRO A C 1
ATOM 771 O O . PRO A 1 95 ? 11.951 6.432 39.737 1.00 85.06 95 PRO A O 1
ATOM 774 N N . LEU A 1 96 ? 11.287 5.795 41.766 1.00 83.06 96 LEU A N 1
ATOM 775 C CA . LEU A 1 96 ? 10.494 4.665 41.265 1.00 83.06 96 LEU A CA 1
ATOM 776 C C . LEU A 1 96 ? 9.199 5.151 40.603 1.00 83.06 96 LEU A C 1
ATOM 778 O O . LEU A 1 96 ? 8.786 4.606 39.584 1.00 83.06 96 LEU A O 1
ATOM 782 N N . GLY A 1 97 ? 8.600 6.218 41.137 1.00 85.94 97 GLY A N 1
ATOM 783 C CA . GLY A 1 97 ? 7.426 6.859 40.553 1.00 85.94 97 GLY A CA 1
ATOM 784 C C . GLY A 1 97 ? 7.686 7.434 39.166 1.00 85.94 97 GLY A C 1
ATOM 785 O O . GLY A 1 97 ? 6.860 7.237 38.282 1.00 85.94 97 GLY A O 1
ATOM 786 N N . SER A 1 98 ? 8.849 8.052 38.936 1.00 85.38 98 SER A N 1
ATOM 787 C CA . SER A 1 98 ? 9.229 8.553 37.608 1.00 85.38 98 SER A CA 1
ATOM 788 C C . SER A 1 98 ? 9.505 7.431 36.602 1.00 85.38 98 SER A C 1
ATOM 790 O O . SER A 1 98 ? 9.200 7.572 35.419 1.00 85.38 98 SER A O 1
ATOM 792 N N . ILE A 1 99 ? 10.028 6.287 37.056 1.00 87.19 99 ILE A N 1
ATOM 793 C CA . ILE A 1 99 ? 10.185 5.095 36.211 1.00 87.19 99 ILE A CA 1
ATOM 794 C C . ILE A 1 99 ? 8.813 4.509 35.857 1.00 87.19 99 ILE A C 1
ATOM 796 O O . ILE A 1 99 ? 8.570 4.193 34.694 1.00 87.19 99 ILE A O 1
ATOM 800 N N . ILE A 1 100 ? 7.900 4.401 36.828 1.00 85.00 100 ILE A N 1
ATOM 801 C CA . ILE A 1 100 ? 6.541 3.891 36.601 1.00 85.00 100 ILE A CA 1
ATOM 802 C C . ILE A 1 100 ? 5.748 4.839 35.694 1.00 85.00 100 ILE A C 1
ATOM 804 O O . ILE A 1 100 ? 5.098 4.372 34.762 1.00 85.00 100 ILE A O 1
ATOM 808 N N . SER A 1 101 ? 5.821 6.155 35.907 1.00 86.31 101 SER A N 1
ATOM 809 C CA . SER A 1 101 ? 5.143 7.132 35.048 1.00 86.31 101 SER A CA 1
ATOM 810 C C . SER A 1 101 ? 5.725 7.135 33.636 1.00 86.31 101 SER A C 1
ATOM 812 O O . SER A 1 101 ? 4.965 7.123 32.671 1.00 86.31 101 SER A O 1
ATOM 814 N N . GLY A 1 102 ? 7.049 7.031 33.494 1.00 88.62 102 GLY A N 1
ATOM 815 C CA . GLY A 1 102 ? 7.703 6.872 32.197 1.00 88.62 102 GLY A CA 1
ATOM 816 C C . GLY A 1 102 ? 7.306 5.574 31.483 1.00 88.62 102 GLY A C 1
ATOM 817 O O . GLY A 1 102 ? 7.086 5.580 30.273 1.00 88.62 102 GLY A O 1
ATOM 818 N N . ALA A 1 103 ? 7.166 4.462 32.211 1.00 89.88 103 ALA A N 1
ATOM 819 C CA . ALA A 1 103 ? 6.684 3.197 31.655 1.00 89.88 103 ALA A CA 1
ATOM 820 C C . ALA A 1 103 ? 5.210 3.286 31.225 1.00 89.88 103 ALA A C 1
ATOM 822 O O . ALA A 1 103 ? 4.866 2.826 30.137 1.00 89.88 103 ALA A O 1
ATOM 823 N N . ARG A 1 104 ? 4.358 3.938 32.027 1.00 86.81 104 ARG A N 1
ATOM 824 C CA . ARG A 1 104 ? 2.954 4.201 31.679 1.00 86.81 104 ARG A CA 1
ATOM 825 C C . ARG A 1 104 ? 2.837 5.070 30.431 1.00 86.81 104 ARG A C 1
ATOM 827 O O . ARG A 1 104 ? 2.129 4.680 29.515 1.00 86.81 104 ARG A O 1
ATOM 834 N N . GLN A 1 105 ? 3.586 6.171 30.347 1.00 90.75 105 GLN A N 1
ATOM 835 C CA . GLN A 1 105 ? 3.605 7.043 29.166 1.00 90.75 105 GLN A CA 1
ATOM 836 C C . GLN A 1 105 ? 4.061 6.302 27.905 1.00 90.75 105 GLN A C 1
ATOM 838 O O . GLN A 1 105 ? 3.474 6.458 26.842 1.00 90.75 105 GLN A O 1
ATOM 843 N N . LYS A 1 106 ? 5.090 5.454 28.004 1.00 94.62 106 LYS A N 1
ATOM 844 C CA . LYS A 1 106 ? 5.507 4.624 26.864 1.00 94.62 106 LYS A CA 1
ATOM 845 C C . LYS A 1 106 ? 4.428 3.621 26.467 1.00 94.62 106 LYS A C 1
ATOM 847 O O . LYS A 1 106 ? 4.200 3.427 25.280 1.00 94.62 106 LYS A O 1
ATOM 852 N N . SER A 1 107 ? 3.755 3.012 27.442 1.00 92.50 107 SER A N 1
ATOM 853 C CA . SER A 1 107 ? 2.642 2.098 27.183 1.00 92.50 107 SER A CA 1
ATOM 854 C C . SER A 1 107 ? 1.472 2.805 26.500 1.00 92.50 107 SER A C 1
ATOM 856 O O . SER A 1 107 ? 0.905 2.237 25.575 1.00 92.50 107 SER A O 1
ATOM 858 N N . THR A 1 108 ? 1.119 4.027 26.911 1.00 90.38 108 THR A N 1
ATOM 859 C CA . THR A 1 108 ? 0.030 4.785 26.275 1.00 90.38 108 THR A CA 1
ATOM 860 C C . THR A 1 108 ? 0.400 5.228 24.864 1.00 90.38 108 THR A C 1
ATOM 862 O O . THR A 1 108 ? -0.422 5.107 23.964 1.00 90.38 108 THR A O 1
ATOM 865 N N . ILE A 1 109 ? 1.646 5.657 24.629 1.00 93.00 109 ILE A N 1
ATOM 866 C CA . ILE A 1 109 ? 2.137 5.983 23.280 1.00 93.00 109 ILE A CA 1
ATOM 867 C C . ILE A 1 109 ? 2.051 4.759 22.360 1.00 93.00 109 ILE A C 1
ATOM 869 O O . ILE A 1 109 ? 1.512 4.865 21.264 1.00 93.00 109 ILE A O 1
ATOM 873 N N . LEU A 1 110 ? 2.525 3.594 22.815 1.00 89.50 110 LEU A N 1
ATOM 874 C CA . LEU A 1 110 ? 2.461 2.355 22.033 1.00 89.50 110 LEU A CA 1
ATOM 875 C C . LEU A 1 110 ? 1.019 1.915 21.768 1.00 89.50 110 LEU A C 1
ATOM 877 O O . LEU A 1 110 ? 0.704 1.475 20.669 1.00 89.50 110 LEU A O 1
ATOM 881 N N . GLN A 1 111 ? 0.131 2.039 22.756 1.00 87.25 111 GLN A N 1
ATOM 882 C CA . GLN A 1 111 ? -1.290 1.744 22.571 1.00 87.25 111 GLN A CA 1
ATOM 883 C C . GLN A 1 111 ? -1.915 2.660 21.518 1.00 87.25 111 GLN A C 1
ATOM 885 O O . GLN A 1 111 ? -2.618 2.164 20.644 1.00 87.25 111 GLN A O 1
ATOM 890 N N . ASN A 1 112 ? -1.615 3.960 21.546 1.00 90.56 112 ASN A N 1
ATOM 891 C CA . ASN A 1 112 ? -2.106 4.900 20.540 1.00 90.56 112 ASN A CA 1
ATOM 892 C C . ASN A 1 112 ? -1.561 4.569 19.145 1.00 90.56 112 ASN A C 1
ATOM 894 O O . ASN A 1 112 ? -2.332 4.513 18.195 1.00 90.56 112 ASN A O 1
ATOM 898 N N . GLU A 1 113 ? -0.271 4.250 19.025 1.00 91.38 113 GLU A N 1
ATOM 899 C CA . GLU A 1 113 ? 0.335 3.829 17.756 1.00 91.38 113 GLU A CA 1
ATOM 900 C C . GLU A 1 113 ? -0.310 2.541 17.207 1.00 91.38 113 GLU A C 1
ATOM 902 O O . GLU A 1 113 ? -0.545 2.420 16.005 1.00 91.38 113 GLU A O 1
ATOM 907 N N . ILE A 1 114 ? -0.648 1.579 18.072 1.00 87.94 114 ILE A N 1
ATOM 908 C CA . ILE A 1 114 ? -1.361 0.356 17.673 1.00 87.94 114 ILE A CA 1
ATOM 909 C C . ILE A 1 114 ? -2.791 0.681 17.219 1.00 87.94 114 ILE A C 1
ATOM 911 O O . ILE A 1 114 ? -3.236 0.150 16.205 1.00 87.94 114 ILE A O 1
ATOM 915 N N . LEU A 1 115 ? -3.503 1.552 17.939 1.00 89.56 115 LEU A N 1
ATOM 916 C CA . LEU A 1 115 ? -4.863 1.971 17.582 1.00 89.56 115 LEU A CA 1
ATOM 917 C C . LEU A 1 115 ? -4.901 2.759 16.263 1.00 89.56 115 LEU A C 1
ATOM 919 O O . LEU A 1 115 ? -5.861 2.633 15.508 1.00 89.56 115 LEU A O 1
ATOM 923 N N . GLU A 1 116 ? -3.871 3.552 15.968 1.00 87.44 116 GLU A N 1
ATOM 924 C CA . GLU A 1 116 ? -3.757 4.302 14.713 1.00 87.44 116 GLU A CA 1
ATOM 925 C C . GLU A 1 116 ? -3.421 3.396 13.520 1.00 87.44 116 GLU A C 1
ATOM 927 O O . GLU A 1 116 ? -3.966 3.580 12.430 1.00 87.44 116 GLU A O 1
ATOM 932 N N . ASN A 1 117 ? -2.551 2.403 13.721 1.00 92.00 117 ASN A N 1
ATOM 933 C CA . ASN A 1 117 ? -2.106 1.508 12.653 1.00 92.00 117 ASN A CA 1
ATOM 934 C C . ASN A 1 117 ? -3.085 0.354 12.371 1.00 92.00 117 ASN A C 1
ATOM 936 O O . ASN A 1 117 ? -3.186 -0.084 11.223 1.00 92.00 117 ASN A O 1
ATOM 940 N N . ASP A 1 118 ? -3.795 -0.152 13.388 1.00 92.44 118 ASP A N 1
ATOM 941 C CA . ASP A 1 118 ? -4.700 -1.299 13.263 1.00 92.44 118 ASP A CA 1
ATOM 942 C C . ASP A 1 118 ? -6.181 -0.908 13.477 1.00 92.44 118 ASP A C 1
ATOM 944 O O . ASP A 1 118 ? -6.643 -0.724 14.613 1.00 92.44 118 ASP A O 1
ATOM 948 N N . PRO A 1 119 ? -6.989 -0.852 12.397 1.00 87.75 119 PRO A N 1
ATOM 949 C CA . PRO A 1 119 ? -8.394 -0.465 12.481 1.00 87.75 119 PRO A CA 1
ATOM 950 C C . PRO A 1 119 ? -9.280 -1.511 13.174 1.00 87.75 119 PRO A C 1
ATOM 952 O O . PRO A 1 119 ? -10.381 -1.175 13.621 1.00 87.75 119 PRO A O 1
ATOM 955 N N . VAL A 1 120 ? -8.862 -2.779 13.245 1.00 91.44 120 VAL A N 1
ATOM 956 C CA . VAL A 1 120 ? -9.615 -3.827 13.950 1.00 91.44 120 VAL A CA 1
ATOM 957 C C . VAL A 1 120 ? -9.462 -3.629 15.450 1.00 91.44 120 VAL A C 1
ATOM 959 O O . VAL A 1 120 ? -10.462 -3.613 16.170 1.00 91.44 120 VAL A O 1
ATOM 962 N N . ILE A 1 121 ? -8.230 -3.398 15.908 1.00 86.81 121 ILE A N 1
ATOM 963 C CA . ILE A 1 121 ? -7.941 -3.124 17.319 1.00 86.81 121 ILE A CA 1
ATOM 964 C C . ILE A 1 121 ? -8.621 -1.822 17.755 1.00 86.81 121 ILE A C 1
ATOM 966 O O . ILE A 1 121 ? -9.256 -1.802 18.808 1.00 86.81 121 ILE A O 1
ATOM 970 N N . ALA A 1 122 ? -8.611 -0.780 16.917 1.00 86.06 122 ALA A N 1
ATOM 971 C CA . ALA A 1 122 ? -9.339 0.464 17.181 1.00 86.06 122 ALA A CA 1
ATOM 972 C C . ALA A 1 122 ? -10.841 0.243 17.420 1.00 86.06 122 ALA A C 1
ATOM 974 O O . ALA A 1 122 ? -11.423 0.774 18.370 1.00 86.06 122 ALA A O 1
ATOM 975 N N . LYS A 1 123 ? -11.482 -0.583 16.584 1.00 87.31 123 LYS A N 1
ATOM 976 C CA . LYS A 1 123 ? -12.902 -0.925 16.743 1.00 87.31 123 LYS A CA 1
ATOM 977 C C . LYS A 1 123 ? -13.155 -1.738 18.009 1.00 87.31 123 LYS A C 1
ATOM 979 O O . LYS A 1 123 ? -14.132 -1.467 18.700 1.00 87.31 123 LYS A O 1
ATOM 984 N N . LEU A 1 124 ? -12.300 -2.709 18.323 1.00 87.50 124 LEU A N 1
ATOM 985 C CA . LEU A 1 124 ? -12.431 -3.523 19.534 1.00 87.50 124 LEU A CA 1
ATOM 986 C C . LEU A 1 124 ? -12.262 -2.688 20.803 1.00 87.50 124 LEU A C 1
ATOM 988 O O . LEU A 1 124 ? -13.081 -2.812 21.710 1.00 87.50 124 LEU A O 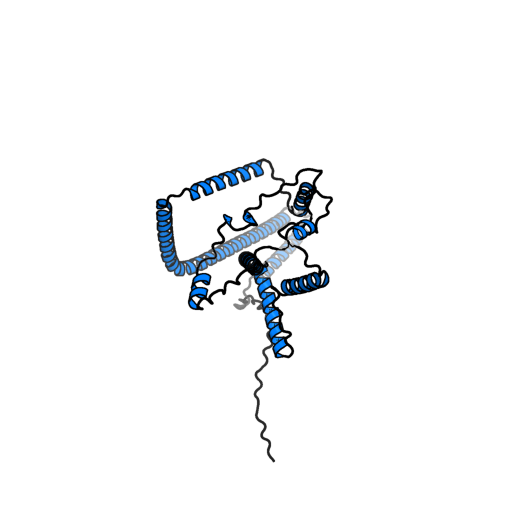1
ATOM 992 N N . ALA A 1 125 ? -11.272 -1.795 20.836 1.00 86.38 125 ALA A N 1
ATOM 993 C CA . ALA A 1 125 ? -11.067 -0.867 21.943 1.00 86.38 125 ALA A CA 1
ATOM 994 C C . ALA A 1 125 ? -12.282 0.051 22.131 1.00 86.38 125 ALA A C 1
ATOM 996 O O . ALA A 1 125 ? -12.779 0.187 23.246 1.00 86.38 125 ALA A O 1
ATOM 997 N N . LYS A 1 126 ? -12.838 0.591 21.035 1.00 83.56 126 LYS A N 1
ATOM 998 C CA . LYS A 1 126 ? -14.080 1.374 21.087 1.00 83.56 126 LYS A CA 1
ATOM 999 C C . LYS A 1 126 ? -15.264 0.549 21.606 1.00 83.56 126 LYS A C 1
ATOM 1001 O O . LYS A 1 126 ? -16.059 1.046 22.393 1.00 83.56 126 LYS A O 1
ATOM 1006 N N . ILE A 1 127 ? -15.397 -0.715 21.201 1.00 81.00 127 ILE A N 1
ATOM 1007 C CA . ILE A 1 127 ? -16.450 -1.609 21.712 1.00 81.00 127 ILE A CA 1
ATOM 1008 C C . ILE A 1 127 ? -16.258 -1.885 23.206 1.00 81.00 127 ILE A C 1
ATOM 1010 O O . ILE A 1 127 ? -17.238 -1.925 23.946 1.00 81.00 127 ILE A O 1
ATOM 1014 N N . GLU A 1 128 ? -15.027 -2.078 23.670 1.00 83.69 128 GLU A N 1
ATOM 1015 C CA . GLU A 1 128 ? -14.740 -2.278 25.089 1.00 83.69 128 GLU A CA 1
ATOM 1016 C C . GLU A 1 128 ? -15.032 -1.016 25.910 1.00 83.69 128 GLU A C 1
ATOM 1018 O O . GLU A 1 128 ? -15.653 -1.109 26.967 1.00 83.69 128 GLU A O 1
ATOM 1023 N N . GLU A 1 129 ? -14.667 0.163 25.406 1.00 82.50 129 GLU A N 1
ATOM 1024 C CA . GLU A 1 129 ? -15.018 1.447 26.014 1.00 82.50 129 GLU A CA 1
ATOM 1025 C C . GLU A 1 129 ? -16.539 1.612 26.109 1.00 82.50 129 GLU A C 1
ATOM 1027 O O . GLU A 1 129 ? -17.060 1.928 27.179 1.00 82.50 129 GLU A O 1
ATOM 1032 N N . LEU A 1 130 ? -17.271 1.297 25.037 1.00 79.06 130 LEU A N 1
ATOM 1033 C CA . LEU A 1 130 ? -18.734 1.285 25.041 1.00 79.06 130 LEU A CA 1
ATOM 1034 C C . LEU A 1 130 ? -19.286 0.278 26.054 1.00 79.06 130 LEU A C 1
ATOM 1036 O O . LEU A 1 130 ? -20.202 0.605 26.798 1.00 79.06 130 LEU A O 1
ATOM 1040 N N . LYS A 1 131 ? -18.714 -0.924 26.161 1.00 81.81 131 LYS A N 1
ATOM 1041 C CA . LYS A 1 131 ? -19.130 -1.907 27.174 1.00 81.81 131 LYS A CA 1
ATOM 1042 C C . LYS A 1 131 ? -18.899 -1.402 28.598 1.00 81.81 131 LYS A C 1
ATOM 1044 O O . LYS A 1 131 ? -19.758 -1.606 29.448 1.00 81.81 131 LYS A O 1
ATOM 1049 N N . ARG A 1 132 ? -17.772 -0.732 28.860 1.00 79.62 132 ARG A N 1
ATOM 1050 C CA . ARG A 1 132 ? -17.458 -0.153 30.178 1.00 79.62 132 ARG A CA 1
ATOM 1051 C C . ARG A 1 132 ? -18.356 1.035 30.524 1.00 79.62 132 ARG A C 1
ATOM 1053 O O . ARG A 1 132 ? -18.697 1.211 31.687 1.00 79.62 132 ARG A O 1
ATOM 1060 N N . THR A 1 133 ? -18.730 1.838 29.530 1.00 73.69 133 THR A N 1
ATOM 1061 C CA . THR A 1 133 ? -19.526 3.067 29.704 1.00 73.69 133 THR A CA 1
ATOM 1062 C C . THR A 1 133 ? -21.038 2.851 29.584 1.00 73.69 133 THR A C 1
ATOM 1064 O O . THR A 1 133 ? -21.800 3.791 29.788 1.00 73.69 133 THR A O 1
ATOM 1067 N N . GLY A 1 134 ? -21.499 1.626 29.307 1.00 67.31 134 GLY A N 1
ATOM 1068 C CA . GLY A 1 134 ? -22.929 1.300 29.233 1.00 67.31 134 GLY A CA 1
ATOM 1069 C C . GLY A 1 134 ? -23.570 1.516 27.856 1.00 67.31 134 GLY A C 1
ATOM 1070 O O . GLY A 1 134 ? -24.784 1.654 27.757 1.00 67.31 134 GLY A O 1
ATOM 1071 N N . GLY A 1 135 ? -22.776 1.523 26.784 1.00 58.41 135 GLY A N 1
ATOM 1072 C CA . GLY A 1 135 ? -23.245 1.421 25.398 1.00 58.41 135 GLY A CA 1
ATOM 1073 C C . GLY A 1 135 ? -23.685 2.733 24.754 1.00 58.41 135 GLY A C 1
ATOM 1074 O O . GLY A 1 135 ? -24.153 2.716 23.618 1.00 58.41 135 GLY A O 1
ATOM 1075 N N . VAL A 1 136 ? -23.520 3.865 25.440 1.00 58.28 136 VAL A N 1
ATOM 1076 C CA . VAL A 1 136 ? -23.947 5.175 24.943 1.00 58.28 136 VAL A CA 1
ATOM 1077 C C . VAL A 1 136 ? -22.742 6.096 24.806 1.00 58.28 136 VAL A C 1
ATOM 1079 O O . VAL A 1 136 ? -22.256 6.668 25.778 1.00 58.28 136 VAL A O 1
ATOM 1082 N N . ASP A 1 137 ? -22.263 6.253 23.572 1.00 55.53 137 ASP A N 1
ATOM 1083 C CA . ASP A 1 137 ? -21.318 7.315 23.230 1.00 55.53 137 ASP A CA 1
ATOM 1084 C C . ASP A 1 137 ? -22.054 8.654 23.428 1.00 55.53 137 ASP A C 1
ATOM 1086 O O . ASP A 1 137 ? -23.114 8.883 22.838 1.00 55.53 137 ASP A O 1
ATOM 1090 N N . SER A 1 138 ? -21.522 9.529 24.287 1.00 58.41 138 SER A N 1
ATOM 1091 C CA . SER A 1 138 ? -22.123 10.836 24.624 1.00 58.41 138 SER A CA 1
ATOM 1092 C C . SER A 1 138 ? -22.360 11.747 23.407 1.00 58.41 138 SER A C 1
ATOM 1094 O O . SER A 1 138 ? -23.074 12.743 23.500 1.00 58.41 138 SER A O 1
ATOM 1096 N N . ASN A 1 139 ? -21.777 11.397 22.256 1.00 60.47 139 ASN A N 1
ATOM 1097 C CA . ASN A 1 139 ? -21.947 12.082 20.979 1.00 60.47 139 ASN A CA 1
ATOM 1098 C C . ASN A 1 139 ? -22.907 11.381 19.994 1.00 60.47 139 ASN A C 1
ATOM 1100 O O . ASN A 1 139 ? -23.129 11.918 18.910 1.00 60.47 139 ASN A O 1
ATOM 1104 N N . LEU A 1 140 ? -23.445 10.194 20.307 1.00 56.09 140 LEU A N 1
ATOM 1105 C CA . LEU A 1 140 ? -24.273 9.411 19.373 1.00 56.09 140 LEU A CA 1
ATOM 1106 C C . LEU A 1 140 ? -25.756 9.780 19.436 1.00 56.09 140 LEU A C 1
ATOM 1108 O O . LEU A 1 140 ? -26.431 9.776 18.407 1.00 56.09 140 LEU A O 1
ATOM 1112 N N . TYR A 1 141 ? -26.255 10.157 20.614 1.00 46.50 141 TYR A N 1
ATOM 1113 C CA . TYR A 1 141 ? -27.531 10.854 20.687 1.00 46.50 141 TYR A CA 1
ATOM 1114 C C . TYR A 1 141 ? -27.276 12.314 20.355 1.00 46.50 141 TYR A C 1
ATOM 1116 O O . TYR A 1 141 ? -26.437 12.971 20.967 1.00 46.50 141 TYR A O 1
ATOM 1124 N N . THR A 1 142 ? -27.977 12.806 19.338 1.00 53.38 142 THR A N 1
ATOM 1125 C CA . THR A 1 142 ? -28.006 14.216 18.968 1.00 53.38 142 THR A CA 1
ATOM 1126 C C . THR A 1 142 ? -28.462 15.024 20.171 1.00 53.38 142 THR A C 1
ATOM 1128 O O . THR A 1 142 ? -29.657 15.189 20.407 1.00 53.38 142 THR A O 1
ATOM 1131 N N . ASP A 1 143 ? -27.500 15.495 20.948 1.00 50.41 143 ASP A N 1
ATOM 1132 C CA . ASP A 1 143 ? -27.727 16.399 22.052 1.00 50.41 143 ASP A CA 1
ATOM 1133 C C . ASP A 1 143 ? -28.372 17.667 21.478 1.00 50.41 143 ASP A C 1
ATOM 1135 O O . ASP A 1 143 ? -27.724 18.471 20.799 1.00 50.41 143 ASP A O 1
ATOM 1139 N N . LEU A 1 144 ? -29.687 17.808 21.671 1.00 53.62 144 LEU A N 1
ATOM 1140 C CA . LEU A 1 144 ? -30.466 18.943 21.169 1.00 53.62 144 LEU A CA 1
ATOM 1141 C C . LEU A 1 144 ? -29.961 20.269 21.759 1.00 53.62 144 LEU A C 1
ATOM 1143 O O . LEU A 1 144 ? -30.231 21.323 21.184 1.00 53.62 144 LEU A O 1
ATOM 1147 N N . SER A 1 145 ? -29.197 20.217 22.858 1.00 59.34 145 SER A N 1
ATOM 1148 C CA . SER A 1 145 ? -28.560 21.374 23.491 1.00 59.34 145 SER A CA 1
ATOM 1149 C C . SER A 1 145 ? -27.379 21.945 22.692 1.00 59.34 145 SER A C 1
ATOM 1151 O O . SER A 1 145 ? -27.164 23.153 22.719 1.00 59.34 145 SER A O 1
ATOM 1153 N N . LYS A 1 146 ? -26.658 21.119 21.916 1.00 58.44 146 LYS A N 1
ATOM 1154 C CA . LYS A 1 146 ? -25.526 21.542 21.057 1.00 58.44 146 LYS A CA 1
ATOM 1155 C C . LYS A 1 146 ? -25.974 22.107 19.711 1.00 58.44 146 LYS A C 1
ATOM 1157 O O . LYS A 1 146 ? -25.173 22.282 18.796 1.00 58.44 146 LYS A O 1
ATOM 1162 N N . SER A 1 147 ? -27.275 22.284 19.547 1.00 57.41 147 SER A N 1
ATOM 1163 C CA . SER A 1 147 ? -27.892 22.439 18.254 1.00 57.41 147 SER A CA 1
ATOM 1164 C C . SER A 1 147 ? -28.729 23.702 18.236 1.00 57.41 147 SER A C 1
ATOM 1166 O O . SER A 1 147 ? -29.615 23.860 19.074 1.00 57.41 147 SER A O 1
ATOM 1168 N N . ASP A 1 148 ? -28.436 24.604 17.300 1.00 60.72 148 ASP A N 1
ATOM 1169 C CA . ASP A 1 148 ? -29.196 25.840 17.156 1.00 60.72 148 ASP A CA 1
ATOM 1170 C C . ASP A 1 148 ? -30.674 25.482 16.961 1.00 60.72 148 ASP A C 1
ATOM 1172 O O . ASP A 1 148 ? -31.047 24.825 15.982 1.00 60.72 148 ASP A O 1
ATOM 1176 N N . LYS A 1 149 ? -31.517 25.882 17.927 1.00 64.69 149 LYS A N 1
ATOM 1177 C CA . LYS A 1 149 ? -32.963 25.572 17.990 1.00 64.69 149 LYS A CA 1
ATOM 1178 C C . LYS A 1 149 ? -33.738 26.028 16.745 1.00 64.69 149 LYS A C 1
ATOM 1180 O O . LYS A 1 149 ? -34.889 25.653 16.563 1.00 64.69 149 LYS A O 1
ATOM 1185 N N . THR A 1 150 ? -33.114 26.844 15.903 1.00 64.75 150 THR A N 1
ATOM 1186 C CA . THR A 1 150 ? -33.678 27.454 14.700 1.00 64.75 150 THR A CA 1
ATOM 1187 C C . THR A 1 150 ? -33.515 26.599 13.443 1.00 64.75 150 THR A C 1
ATOM 1189 O O . THR A 1 150 ? -34.211 26.843 12.461 1.00 64.75 150 THR A O 1
ATOM 1192 N N . MET A 1 151 ? -32.630 25.594 13.443 1.00 66.31 151 MET A N 1
ATOM 1193 C CA . MET A 1 151 ? -32.365 24.786 12.249 1.00 66.31 151 MET A CA 1
ATOM 1194 C C . MET A 1 151 ? -33.106 23.451 12.274 1.00 66.31 151 MET A C 1
ATOM 1196 O O . MET A 1 151 ? -32.862 22.599 13.130 1.00 66.31 151 MET A O 1
ATOM 1200 N N . SER A 1 152 ? -33.964 23.245 11.272 1.00 75.38 152 SER A N 1
ATOM 1201 C CA . SER A 1 152 ? -34.654 21.972 11.045 1.00 75.38 152 SER A CA 1
ATOM 1202 C C . SER A 1 152 ? -33.652 20.839 10.799 1.00 75.38 152 SER A C 1
ATOM 1204 O O . SER A 1 152 ? -32.623 21.026 10.140 1.00 75.38 152 SER A O 1
ATOM 1206 N N . TYR A 1 153 ? -33.984 19.633 11.270 1.00 69.44 153 TYR A N 1
ATOM 1207 C CA . TYR A 1 153 ? -33.189 18.418 11.065 1.00 69.44 153 TYR A CA 1
ATOM 1208 C C . TYR A 1 153 ? -32.777 18.230 9.597 1.00 69.44 153 TYR A C 1
ATOM 1210 O O . TYR A 1 153 ? -31.623 17.922 9.306 1.00 69.44 153 TYR A O 1
ATOM 1218 N N . ALA A 1 154 ? -33.690 18.506 8.661 1.00 76.69 154 ALA A N 1
ATOM 1219 C CA . ALA A 1 154 ? -33.429 18.375 7.232 1.00 76.69 154 ALA A CA 1
ATOM 1220 C C . ALA A 1 154 ? -32.326 19.327 6.730 1.00 76.69 154 ALA A C 1
ATOM 1222 O O . ALA A 1 154 ? -31.532 18.954 5.866 1.00 76.69 154 ALA A O 1
ATOM 1223 N N . GLN A 1 155 ? -32.249 20.548 7.267 1.00 76.56 155 GLN A N 1
ATOM 1224 C CA . GLN A 1 155 ? -31.196 21.511 6.925 1.00 76.56 155 GLN A CA 1
ATOM 1225 C C . GLN A 1 155 ? -29.864 21.117 7.563 1.00 76.56 155 GLN A C 1
ATOM 1227 O O . GLN A 1 155 ? -28.837 21.122 6.888 1.00 76.56 155 GLN A O 1
ATOM 1232 N N . ARG A 1 156 ? -29.889 20.660 8.818 1.00 71.50 156 ARG A N 1
ATOM 1233 C CA . ARG A 1 156 ? -28.692 20.190 9.526 1.00 71.50 156 ARG A CA 1
ATOM 1234 C C . ARG A 1 156 ? -28.071 18.957 8.873 1.00 71.50 156 ARG A C 1
ATOM 1236 O O . ARG A 1 156 ? -26.857 18.895 8.714 1.00 71.50 156 ARG A O 1
ATOM 1243 N N . ALA A 1 157 ? -28.893 18.003 8.444 1.00 75.69 157 ALA A N 1
ATOM 1244 C CA . ALA A 1 157 ? -28.434 16.829 7.710 1.00 75.69 157 ALA A CA 1
ATOM 1245 C C . ALA A 1 157 ? -27.804 17.227 6.367 1.00 75.69 157 ALA A C 1
ATOM 1247 O O . ALA A 1 157 ? -26.730 16.738 6.022 1.00 75.69 157 ALA A O 1
ATOM 1248 N N . LYS A 1 158 ? -28.415 18.169 5.632 1.00 79.12 158 LYS A N 1
ATOM 1249 C CA . LYS A 1 158 ? -27.842 18.703 4.386 1.00 79.12 158 LYS A CA 1
ATOM 1250 C C . LYS A 1 158 ? -26.498 19.389 4.612 1.00 79.12 158 LYS A C 1
ATOM 1252 O O . LYS A 1 158 ? -25.590 19.170 3.816 1.00 79.12 158 LYS A O 1
ATOM 1257 N N . GLU A 1 159 ? -26.355 20.175 5.676 1.00 79.88 159 GLU A N 1
ATOM 1258 C CA . GLU A 1 159 ? -25.085 20.812 6.030 1.00 79.88 159 GLU A CA 1
ATOM 1259 C C . GLU A 1 159 ? -24.019 19.817 6.477 1.00 79.88 159 GLU A C 1
ATOM 1261 O O . GLU A 1 159 ? -22.858 19.939 6.104 1.00 79.88 159 GLU A O 1
ATOM 1266 N N . PHE A 1 160 ? -24.396 18.817 7.270 1.00 76.62 160 PHE A N 1
ATOM 1267 C CA . PHE A 1 160 ? -23.474 17.771 7.688 1.00 76.62 160 PHE A CA 1
ATOM 1268 C C . PHE A 1 160 ? -22.984 16.972 6.480 1.00 76.62 160 PHE A C 1
ATOM 1270 O O . PHE A 1 160 ? -21.788 16.733 6.334 1.00 76.62 160 PHE A O 1
ATOM 1277 N N . HIS A 1 161 ? -23.892 16.609 5.572 1.00 73.88 161 HIS A N 1
ATOM 1278 C CA . HIS A 1 161 ? -23.525 15.964 4.322 1.00 73.88 161 HIS A CA 1
ATOM 1279 C C . HIS A 1 161 ? -22.669 16.886 3.451 1.00 73.88 161 HIS A C 1
ATOM 1281 O O . HIS A 1 161 ? -21.641 16.447 2.958 1.00 73.88 161 HIS A O 1
ATOM 1287 N N . SER A 1 162 ? -22.999 18.167 3.292 1.00 74.06 162 SER A N 1
ATOM 1288 C CA . SER A 1 162 ? -22.179 19.065 2.471 1.00 74.06 162 SER A CA 1
ATOM 1289 C C . SER A 1 162 ? -20.780 19.307 3.051 1.00 74.06 162 SER A C 1
ATOM 1291 O O . SER A 1 162 ? -19.830 19.385 2.276 1.00 74.06 162 SER A O 1
ATOM 1293 N N . LYS A 1 163 ? -20.640 19.373 4.382 1.00 76.25 163 LYS A N 1
ATOM 1294 C CA . LYS A 1 163 ? -19.363 19.568 5.091 1.00 76.25 163 LYS A CA 1
ATOM 1295 C C . LYS A 1 163 ? -18.502 18.299 5.126 1.00 76.25 163 LYS A C 1
ATOM 1297 O O . LYS A 1 163 ? -17.291 18.392 4.968 1.00 76.25 163 LYS A O 1
ATOM 1302 N N . ASN A 1 164 ? -19.109 17.121 5.298 1.00 67.81 164 ASN A N 1
ATOM 1303 C CA . ASN A 1 164 ? -18.380 15.851 5.444 1.00 67.81 164 ASN A CA 1
ATOM 1304 C C . ASN A 1 164 ? -18.256 15.035 4.152 1.00 67.81 164 ASN A C 1
ATOM 1306 O O . ASN A 1 164 ? -17.505 14.058 4.111 1.00 67.81 164 ASN A O 1
ATOM 1310 N N . ILE A 1 165 ? -18.945 15.419 3.076 1.00 67.81 165 ILE A N 1
ATOM 1311 C CA . ILE A 1 165 ? -18.693 14.865 1.743 1.00 67.81 165 ILE A CA 1
ATOM 1312 C C . ILE A 1 165 ? -17.391 15.486 1.220 1.00 67.81 165 ILE A C 1
ATOM 1314 O O . ILE A 1 165 ? -17.377 16.473 0.491 1.00 67.81 165 ILE A O 1
ATOM 1318 N N . THR A 1 166 ? -16.269 14.869 1.585 1.00 59.50 166 THR A N 1
ATOM 1319 C CA . THR A 1 166 ? -14.929 15.204 1.072 1.00 59.50 166 THR A CA 1
ATOM 1320 C C . THR A 1 166 ? -14.752 14.820 -0.401 1.00 59.50 166 THR A C 1
ATOM 1322 O O . THR A 1 166 ? -13.819 15.278 -1.057 1.00 59.50 166 THR A O 1
ATOM 1325 N N . LYS A 1 167 ? -15.666 14.012 -0.955 1.00 58.19 167 LYS A N 1
ATOM 1326 C CA . LYS A 1 167 ? -15.717 13.653 -2.376 1.00 58.19 167 LYS A CA 1
ATOM 1327 C C . LYS A 1 167 ? -17.166 13.630 -2.848 1.00 58.19 167 LYS A C 1
ATOM 1329 O O . LYS A 1 167 ? -17.869 12.639 -2.663 1.00 58.19 167 LYS A O 1
ATOM 1334 N N . LYS A 1 168 ? -17.627 14.707 -3.493 1.00 57.06 168 LYS A N 1
ATOM 1335 C CA . LYS A 1 168 ? -18.810 14.610 -4.358 1.00 57.06 168 LYS A CA 1
ATOM 1336 C C . LYS A 1 168 ? -18.412 13.736 -5.544 1.00 57.06 168 LYS A C 1
ATOM 1338 O O . LYS A 1 168 ? -17.835 14.227 -6.509 1.00 57.06 168 LYS A O 1
ATOM 1343 N N . HIS A 1 169 ? -18.664 12.435 -5.449 1.00 58.84 169 HIS A N 1
ATOM 1344 C CA . HIS A 1 169 ? -18.571 11.550 -6.600 1.00 58.84 169 HIS A CA 1
ATOM 1345 C C . HIS A 1 169 ? -19.721 11.909 -7.540 1.00 58.84 169 HIS A C 1
ATOM 1347 O O . HIS A 1 169 ? -20.837 11.415 -7.403 1.00 58.84 169 HIS A O 1
ATOM 1353 N N . PHE A 1 170 ? -19.463 12.834 -8.462 1.00 65.62 170 PHE A N 1
ATOM 1354 C CA . PHE A 1 170 ? -20.293 12.983 -9.645 1.00 65.62 170 PHE A CA 1
ATOM 1355 C C . PHE A 1 170 ? -20.073 11.731 -10.493 1.00 65.62 170 PHE A C 1
ATOM 1357 O O . PHE A 1 170 ? -19.136 11.649 -11.281 1.00 65.62 170 PHE A O 1
ATOM 1364 N N . GLU A 1 171 ? -20.892 10.712 -10.251 1.00 71.06 171 GLU A N 1
ATOM 1365 C CA . GLU A 1 171 ? -20.931 9.528 -11.096 1.00 71.06 171 GLU A CA 1
ATOM 1366 C C . GLU A 1 171 ? -21.596 9.915 -12.417 1.00 71.06 171 GLU A C 1
ATOM 1368 O O . GLU A 1 171 ? -22.698 10.468 -12.442 1.00 71.06 171 GLU A O 1
ATOM 1373 N N . THR A 1 172 ? -20.936 9.605 -13.530 1.00 84.25 172 THR A N 1
ATOM 1374 C CA . THR A 1 172 ? -21.617 9.601 -14.830 1.00 84.25 172 THR A CA 1
ATOM 1375 C C . THR A 1 172 ? -22.733 8.551 -14.809 1.00 84.25 172 THR A C 1
ATOM 1377 O O . THR A 1 172 ? -22.651 7.559 -14.079 1.00 84.25 172 THR A O 1
ATOM 1380 N N . GLU A 1 173 ? -23.783 8.721 -15.618 1.00 79.62 173 GLU A N 1
ATOM 1381 C CA . GLU A 1 173 ? -24.916 7.777 -15.634 1.00 79.62 173 GLU A CA 1
ATOM 1382 C C . GLU A 1 173 ? -24.482 6.322 -15.876 1.00 79.62 173 GLU A C 1
ATOM 1384 O O . GLU A 1 173 ? -25.065 5.392 -15.318 1.00 79.62 173 GLU A O 1
ATOM 1389 N N . ILE A 1 174 ? -23.420 6.126 -16.660 1.00 86.44 174 ILE A N 1
ATOM 1390 C CA . ILE A 1 174 ? -22.831 4.814 -16.949 1.00 86.44 174 ILE A CA 1
ATOM 1391 C C . ILE A 1 174 ? -22.213 4.203 -15.685 1.00 86.44 174 ILE A C 1
ATOM 1393 O O . ILE A 1 174 ? -22.482 3.046 -15.361 1.00 86.44 174 ILE A O 1
ATOM 1397 N N . GLN A 1 175 ? -21.428 4.979 -14.934 1.00 82.00 175 GLN A N 1
ATOM 1398 C CA . GLN A 1 175 ? -20.822 4.524 -13.678 1.00 82.00 175 GLN A CA 1
ATOM 1399 C C . GLN A 1 175 ? -21.885 4.206 -12.625 1.00 82.00 175 GLN A C 1
ATOM 1401 O O . GLN A 1 175 ? -21.801 3.176 -11.955 1.00 82.00 175 GLN A O 1
ATOM 1406 N N . ARG A 1 176 ? -22.937 5.028 -12.549 1.00 84.56 176 ARG A N 1
ATOM 1407 C CA . ARG A 1 176 ? -24.079 4.787 -11.663 1.00 84.56 176 ARG A CA 1
ATOM 1408 C C . ARG A 1 176 ? -24.790 3.475 -12.005 1.00 84.56 176 ARG A C 1
ATOM 1410 O O . ARG A 1 176 ? -25.095 2.697 -11.104 1.00 84.56 176 ARG A O 1
ATOM 1417 N N . LYS A 1 177 ? -25.027 3.198 -13.295 1.00 89.19 177 LYS A N 1
ATOM 1418 C CA . LYS A 1 177 ? -25.636 1.936 -13.756 1.00 89.19 177 LYS A CA 1
ATOM 1419 C C . LYS A 1 177 ? -24.767 0.724 -13.420 1.00 89.19 177 LYS A C 1
ATOM 1421 O O . LYS A 1 177 ? -25.290 -0.262 -12.909 1.00 89.19 177 LYS A O 1
ATOM 1426 N N . LEU A 1 178 ? -23.454 0.807 -13.638 1.00 90.00 178 LEU A N 1
ATOM 1427 C CA . LEU A 1 178 ? -22.517 -0.267 -13.288 1.00 90.00 178 LEU A CA 1
ATOM 1428 C C . LEU A 1 178 ? -22.502 -0.548 -11.780 1.00 90.00 178 LEU A C 1
ATOM 1430 O O . LEU A 1 178 ? -22.562 -1.707 -11.372 1.00 90.00 178 LEU A O 1
ATOM 1434 N N . ARG A 1 179 ? -22.486 0.500 -10.946 1.00 88.75 179 ARG A N 1
ATOM 1435 C CA . ARG A 1 179 ? -22.543 0.358 -9.485 1.00 88.75 179 ARG A CA 1
ATOM 1436 C C . ARG A 1 179 ? -23.852 -0.281 -9.031 1.00 88.75 179 ARG A C 1
ATOM 1438 O O . ARG A 1 179 ? -23.816 -1.245 -8.275 1.00 88.75 179 ARG A O 1
ATOM 1445 N N . LEU A 1 180 ? -24.990 0.214 -9.524 1.00 90.06 180 LEU A N 1
ATOM 1446 C CA . LEU A 1 180 ? -26.306 -0.345 -9.202 1.00 90.06 180 LEU A CA 1
ATOM 1447 C C . LEU A 1 180 ? -26.437 -1.801 -9.661 1.00 90.06 180 LEU A C 1
ATOM 1449 O O . LEU A 1 180 ? -27.002 -2.614 -8.937 1.00 90.06 180 LEU A O 1
ATOM 1453 N N . SER A 1 181 ? -25.880 -2.151 -10.824 1.00 92.44 181 SER A N 1
ATOM 1454 C CA . SER A 1 181 ? -25.844 -3.535 -11.304 1.00 92.44 181 SER A CA 1
ATOM 1455 C C . SER A 1 181 ? -25.045 -4.434 -10.363 1.00 92.44 181 SER A C 1
ATOM 1457 O O . SER A 1 181 ? -25.502 -5.526 -10.029 1.00 92.44 181 SER A O 1
ATOM 1459 N N . ARG A 1 182 ? -23.875 -3.971 -9.907 1.00 91.81 182 ARG A N 1
ATOM 1460 C CA . ARG A 1 182 ? -23.028 -4.714 -8.968 1.00 91.81 182 ARG A CA 1
ATOM 1461 C C . ARG A 1 182 ? -23.714 -4.898 -7.617 1.00 91.81 182 ARG A C 1
ATOM 1463 O O . ARG A 1 182 ? -23.762 -6.010 -7.114 1.00 91.81 182 ARG A O 1
ATOM 1470 N N . GLU A 1 183 ? -24.314 -3.837 -7.084 1.00 88.19 183 GLU A N 1
ATOM 1471 C CA . GLU A 1 183 ? -25.054 -3.869 -5.816 1.00 88.19 183 GLU A CA 1
ATOM 1472 C C . GLU A 1 183 ? -26.284 -4.796 -5.898 1.00 88.19 183 GLU A C 1
ATOM 1474 O O . GLU A 1 183 ? -26.579 -5.550 -4.971 1.00 88.19 183 GLU A O 1
ATOM 1479 N N . ALA A 1 184 ? -26.996 -4.792 -7.029 1.00 90.56 184 ALA A N 1
ATOM 1480 C CA . ALA A 1 184 ? -28.126 -5.689 -7.266 1.00 90.56 184 ALA A CA 1
ATOM 1481 C C . ALA A 1 184 ? -27.700 -7.155 -7.442 1.00 90.56 184 ALA A C 1
ATOM 1483 O O . ALA A 1 184 ? -28.470 -8.064 -7.127 1.00 90.56 184 ALA A O 1
ATOM 1484 N N . GLN A 1 185 ? -26.506 -7.404 -7.977 1.00 91.31 185 GLN A N 1
ATOM 1485 C CA . GLN A 1 185 ? -25.941 -8.746 -8.071 1.00 91.31 185 GLN A CA 1
ATOM 1486 C C . GLN A 1 185 ? -25.490 -9.251 -6.695 1.00 91.31 185 GLN A C 1
ATOM 1488 O O . GLN A 1 185 ? -25.881 -10.344 -6.299 1.00 91.31 185 GLN A O 1
ATOM 1493 N N . GLU A 1 186 ? -24.789 -8.422 -5.924 1.00 88.88 186 GLU A N 1
ATOM 1494 C CA . GLU A 1 186 ? -24.348 -8.746 -4.565 1.00 88.88 186 GLU A CA 1
ATOM 1495 C C . GLU A 1 186 ? -25.534 -9.060 -3.640 1.00 88.88 186 GLU A C 1
ATOM 1497 O O . GLU A 1 186 ? -25.507 -10.054 -2.918 1.00 88.88 186 GLU A O 1
ATOM 1502 N N . ARG A 1 187 ? -26.638 -8.300 -3.735 1.00 86.75 187 ARG A N 1
ATOM 1503 C CA . ARG A 1 187 ? -27.885 -8.623 -3.014 1.00 86.75 187 ARG A CA 1
ATOM 1504 C C . ARG A 1 187 ? -28.483 -9.973 -3.413 1.00 86.75 187 ARG A C 1
ATOM 1506 O O . ARG A 1 187 ? -29.051 -10.665 -2.570 1.00 86.75 187 ARG A O 1
ATOM 1513 N N . ARG A 1 188 ? -28.404 -10.353 -4.691 1.00 82.94 188 ARG A N 1
ATOM 1514 C CA . ARG A 1 188 ? -28.897 -11.662 -5.151 1.00 82.94 188 ARG A CA 1
ATOM 1515 C C . ARG A 1 188 ? -28.029 -12.793 -4.612 1.00 82.94 188 ARG A C 1
ATOM 1517 O O . ARG A 1 188 ? -28.565 -13.787 -4.135 1.00 82.94 188 ARG A O 1
ATOM 1524 N N . GLU A 1 189 ? -26.715 -12.610 -4.624 1.00 82.88 189 GLU A N 1
ATOM 1525 C CA . GLU A 1 189 ? -25.752 -13.575 -4.091 1.00 82.88 189 GLU A CA 1
ATOM 1526 C C . GLU A 1 189 ? -25.867 -13.719 -2.565 1.00 82.88 189 GLU A C 1
ATOM 1528 O O . GLU A 1 189 ? -25.833 -14.836 -2.049 1.00 82.88 189 GLU A O 1
ATOM 1533 N N . SER A 1 190 ? -26.093 -12.626 -1.828 1.00 80.12 190 SER A N 1
ATOM 1534 C CA . SER A 1 190 ? -26.309 -12.684 -0.377 1.00 80.12 190 SER A CA 1
ATOM 1535 C C . SER A 1 190 ? -27.602 -13.417 -0.013 1.00 80.12 190 SER A C 1
ATOM 1537 O O . SER A 1 190 ? -27.616 -14.206 0.930 1.00 80.12 190 SER A O 1
ATOM 1539 N N . MET A 1 191 ? -28.677 -13.207 -0.781 1.00 75.56 191 MET A N 1
ATOM 1540 C CA . MET A 1 191 ? -29.944 -13.924 -0.593 1.00 75.56 191 MET A CA 1
ATOM 1541 C C . MET A 1 191 ? -29.798 -15.412 -0.932 1.00 75.56 191 MET A C 1
ATOM 1543 O O . MET A 1 191 ? -30.252 -16.258 -0.164 1.00 75.56 191 MET A O 1
ATOM 1547 N N . ALA A 1 192 ? -29.103 -15.746 -2.024 1.00 74.94 192 ALA A N 1
ATOM 1548 C CA . ALA A 1 192 ? -28.817 -17.131 -2.397 1.00 74.94 192 ALA A CA 1
ATOM 1549 C C . ALA A 1 192 ? -27.973 -17.860 -1.336 1.00 74.94 192 ALA A C 1
ATOM 1551 O O . ALA A 1 192 ? -28.235 -19.019 -1.029 1.00 74.94 192 ALA A O 1
ATOM 1552 N N . ASN A 1 193 ? -27.007 -17.169 -0.725 1.00 65.88 193 ASN A N 1
ATOM 1553 C CA . ASN A 1 193 ? -26.206 -17.727 0.363 1.00 65.88 193 ASN A CA 1
ATOM 1554 C C . ASN A 1 193 ? -27.005 -17.914 1.661 1.00 65.88 193 ASN A C 1
ATOM 1556 O O . ASN A 1 193 ? -26.703 -18.830 2.413 1.00 65.88 193 ASN A O 1
ATOM 1560 N N . SER A 1 194 ? -28.034 -17.099 1.916 1.00 62.47 194 SER A N 1
ATOM 1561 C CA . SER A 1 194 ? -28.912 -17.270 3.086 1.00 62.47 194 SER A CA 1
ATOM 1562 C C . SER A 1 194 ? -29.917 -18.423 2.954 1.00 62.47 194 SER A C 1
ATOM 1564 O O . SER A 1 194 ? -30.441 -18.893 3.959 1.00 62.47 194 SER A O 1
ATOM 1566 N N . LEU A 1 195 ? -30.168 -18.897 1.726 1.00 62.59 195 LEU A N 1
ATOM 1567 C CA . LEU A 1 195 ? -31.073 -20.014 1.428 1.00 62.59 195 LEU A CA 1
ATOM 1568 C C . LEU A 1 195 ? -30.368 -21.381 1.361 1.00 62.59 195 LEU A C 1
ATOM 1570 O O . LEU A 1 195 ? -30.998 -22.367 0.976 1.00 62.59 195 LEU A O 1
ATOM 1574 N N . SER A 1 196 ? -29.074 -21.469 1.691 1.00 57.38 196 SER A N 1
ATOM 1575 C CA . SER A 1 196 ? -28.361 -22.744 1.622 1.00 57.38 196 SER A CA 1
ATOM 1576 C C . SER A 1 196 ? -28.869 -23.708 2.693 1.00 57.38 196 SER A C 1
ATOM 1578 O O . SER A 1 196 ? -28.679 -23.494 3.886 1.00 57.38 196 SER A O 1
ATOM 1580 N N . THR A 1 197 ? -29.510 -24.784 2.246 1.00 58.44 197 THR A N 1
ATOM 1581 C CA . THR A 1 197 ? -29.937 -25.923 3.064 1.00 58.44 197 THR A CA 1
ATOM 1582 C C . THR A 1 197 ? -28.770 -26.528 3.865 1.00 58.44 197 THR A C 1
ATOM 1584 O O . THR A 1 197 ? -27.627 -26.489 3.399 1.00 58.44 197 THR A O 1
ATOM 1587 N N . PRO A 1 198 ? -29.019 -27.151 5.029 1.00 58.78 198 PRO A N 1
ATOM 1588 C CA . PRO A 1 198 ? -27.962 -27.727 5.870 1.00 58.78 198 PRO A CA 1
ATOM 1589 C C . PRO A 1 198 ? -27.111 -28.792 5.151 1.00 58.78 198 PRO A C 1
ATOM 1591 O O . PRO A 1 198 ? -25.939 -28.966 5.476 1.00 58.78 198 PRO A O 1
ATOM 1594 N N . GLU A 1 199 ? -27.647 -29.452 4.118 1.00 59.56 199 GLU A N 1
ATOM 1595 C CA . GLU A 1 199 ? -26.895 -30.393 3.273 1.00 59.56 199 GLU A CA 1
ATOM 1596 C C . GLU A 1 199 ? -25.782 -29.695 2.469 1.00 59.56 199 GLU A C 1
ATOM 1598 O O . GLU A 1 199 ? -24.645 -30.168 2.439 1.00 59.56 199 GLU A O 1
ATOM 1603 N N . THR A 1 200 ? -26.055 -28.504 1.926 1.00 60.41 200 THR A N 1
ATOM 1604 C CA . THR A 1 200 ? -25.051 -27.695 1.211 1.00 60.41 200 THR A CA 1
ATOM 1605 C C . THR A 1 200 ? -23.995 -27.081 2.130 1.00 60.41 200 THR A C 1
ATOM 1607 O O . THR A 1 200 ? -22.872 -26.834 1.692 1.00 60.41 200 THR A O 1
ATOM 1610 N N . GLU A 1 201 ? -24.299 -26.843 3.408 1.00 62.25 201 GLU A N 1
ATOM 1611 C CA . GLU A 1 201 ? -23.283 -26.408 4.378 1.00 62.25 201 GLU A CA 1
ATOM 1612 C C . GLU A 1 201 ? -22.339 -27.549 4.761 1.00 62.25 201 GLU A C 1
ATOM 1614 O O . GLU A 1 201 ? -21.137 -27.326 4.915 1.00 62.25 201 GLU A O 1
ATOM 1619 N N . LEU A 1 202 ? -22.856 -28.778 4.844 1.00 64.38 202 LEU A N 1
ATOM 1620 C CA . LEU A 1 202 ? -22.071 -29.967 5.161 1.00 64.38 202 LEU A CA 1
ATOM 1621 C C . LEU A 1 202 ? -21.165 -30.379 3.988 1.00 64.38 202 LEU A C 1
ATOM 1623 O O . LEU A 1 202 ? -20.011 -30.747 4.209 1.00 64.38 202 LEU A O 1
ATOM 1627 N N . GLU A 1 203 ? -21.629 -30.229 2.744 1.00 66.12 203 GLU A N 1
ATOM 1628 C CA . GLU A 1 203 ? -20.786 -30.364 1.547 1.00 66.12 203 GLU A CA 1
ATOM 1629 C C . GLU A 1 203 ? -19.722 -29.266 1.455 1.00 66.12 203 GLU A C 1
ATOM 1631 O O . GLU A 1 203 ? -18.553 -29.574 1.222 1.00 66.12 203 GLU A O 1
ATOM 1636 N N . LYS A 1 204 ? -20.070 -28.002 1.736 1.00 66.38 204 LYS A N 1
ATOM 1637 C CA . LYS A 1 204 ? -19.091 -26.901 1.803 1.00 66.38 204 LYS A CA 1
ATOM 1638 C C . LYS A 1 204 ? -18.078 -27.097 2.934 1.00 66.38 204 LYS A C 1
ATOM 1640 O O . LYS A 1 204 ? -16.917 -26.726 2.781 1.00 66.38 204 LYS A O 1
ATOM 1645 N N . ALA A 1 205 ? -18.483 -27.669 4.067 1.00 65.19 205 ALA A N 1
ATOM 1646 C CA . ALA A 1 205 ? -17.584 -27.996 5.171 1.00 65.19 205 ALA A CA 1
ATOM 1647 C C . ALA A 1 205 ? -16.655 -29.167 4.820 1.00 65.19 205 ALA A C 1
ATOM 1649 O O . ALA A 1 205 ? -15.467 -29.110 5.136 1.00 65.19 205 ALA A O 1
ATOM 1650 N N . ARG A 1 206 ? -17.159 -30.189 4.113 1.00 72.00 206 ARG A N 1
ATOM 1651 C CA . ARG A 1 206 ? -16.347 -31.298 3.585 1.00 72.00 206 ARG A CA 1
ATOM 1652 C C . ARG A 1 206 ? -15.355 -30.825 2.525 1.00 72.00 206 ARG A C 1
ATOM 1654 O O . ARG A 1 206 ? -14.189 -31.186 2.620 1.00 72.00 206 ARG A O 1
ATOM 1661 N N . GLN A 1 207 ? -15.771 -29.957 1.603 1.00 69.00 207 GLN A N 1
ATOM 1662 C CA . GLN A 1 207 ? -14.868 -29.320 0.639 1.00 69.00 207 GLN A CA 1
ATOM 1663 C C . GLN A 1 207 ? -13.822 -28.449 1.337 1.00 69.00 207 GLN A C 1
ATOM 1665 O O . GLN A 1 207 ? -12.644 -28.587 1.055 1.00 69.00 207 GLN A O 1
ATOM 1670 N N . LYS A 1 208 ? -14.197 -27.637 2.335 1.00 71.56 208 LYS A N 1
ATOM 1671 C CA . LYS A 1 208 ? -13.220 -26.859 3.121 1.00 71.56 208 LYS A CA 1
ATOM 1672 C C . LYS A 1 208 ? -12.240 -27.734 3.903 1.00 71.56 208 LYS A C 1
ATOM 1674 O O . LYS A 1 208 ? -11.097 -27.328 4.093 1.00 71.56 208 LYS A O 1
ATOM 1679 N N . ALA A 1 209 ? -12.676 -28.898 4.384 1.00 69.81 209 ALA A N 1
ATOM 1680 C CA . ALA A 1 209 ? -11.806 -29.857 5.058 1.00 69.81 209 ALA A CA 1
ATOM 1681 C C . ALA A 1 209 ? -10.837 -30.528 4.072 1.00 69.81 209 ALA A C 1
ATOM 1683 O O . ALA A 1 209 ? -9.659 -30.658 4.393 1.00 69.81 209 ALA A O 1
ATOM 1684 N N . GLN A 1 210 ? -11.302 -30.866 2.866 1.00 70.06 210 GLN A N 1
ATOM 1685 C CA . GLN A 1 210 ? -10.459 -31.371 1.780 1.00 70.06 210 GLN A CA 1
ATOM 1686 C C . GLN A 1 210 ? -9.467 -30.304 1.290 1.00 70.06 210 GLN A C 1
ATOM 1688 O O . GLN A 1 210 ? -8.274 -30.580 1.247 1.00 70.06 210 GLN A O 1
ATOM 1693 N N . ASP A 1 211 ? -9.906 -29.059 1.085 1.00 64.12 211 ASP A N 1
ATOM 1694 C CA . ASP A 1 211 ? -9.045 -27.917 0.746 1.00 64.12 211 ASP A CA 1
ATOM 1695 C C . ASP A 1 211 ? -8.007 -27.629 1.842 1.00 64.12 211 ASP A C 1
ATOM 1697 O O . ASP A 1 211 ? -6.892 -27.192 1.564 1.00 64.12 211 ASP A O 1
ATOM 1701 N N . ALA A 1 212 ? -8.360 -27.821 3.118 1.00 65.81 212 ALA A N 1
ATOM 1702 C CA . ALA A 1 212 ? -7.434 -27.648 4.236 1.00 65.81 212 ALA A CA 1
ATOM 1703 C C . ALA A 1 212 ? -6.398 -28.780 4.308 1.00 65.81 212 ALA A C 1
ATOM 1705 O O . ALA A 1 212 ? -5.272 -28.549 4.749 1.00 65.81 212 ALA A O 1
ATOM 1706 N N . GLN A 1 213 ? -6.768 -29.984 3.872 1.00 63.97 213 GLN A N 1
ATOM 1707 C CA . GLN A 1 213 ? -5.885 -31.141 3.812 1.00 63.97 213 GLN A CA 1
ATOM 1708 C C . GLN A 1 213 ? -4.943 -31.051 2.600 1.00 63.97 213 GLN A C 1
ATOM 1710 O O . GLN A 1 213 ? -3.735 -31.179 2.781 1.00 63.97 213 GLN A O 1
ATOM 1715 N N . GLU A 1 214 ? -5.447 -30.651 1.426 1.00 60.19 214 GLU A N 1
ATOM 1716 C CA . GLU A 1 214 ? -4.628 -30.287 0.259 1.00 60.19 214 GLU A CA 1
ATOM 1717 C C . GLU A 1 214 ? -3.697 -29.108 0.555 1.00 60.19 214 GLU A C 1
ATOM 1719 O O . GLU A 1 214 ? -2.552 -29.106 0.117 1.00 60.19 214 GLU A O 1
ATOM 1724 N N . LYS A 1 215 ? -4.130 -28.113 1.345 1.00 58.44 215 LYS A N 1
ATOM 1725 C CA . LYS A 1 215 ? -3.249 -27.018 1.787 1.00 58.44 215 LYS A CA 1
ATOM 1726 C C . LYS A 1 215 ? -2.133 -27.493 2.710 1.00 58.44 215 LYS A C 1
ATOM 1728 O O . LYS A 1 215 ? -1.035 -26.964 2.610 1.00 58.44 215 LYS A O 1
ATOM 1733 N N . ARG A 1 216 ? -2.375 -28.482 3.576 1.00 59.88 216 ARG A N 1
ATOM 1734 C CA . ARG A 1 216 ? -1.333 -29.053 4.449 1.00 59.88 216 ARG A CA 1
ATOM 1735 C C . ARG A 1 216 ? -0.329 -29.900 3.668 1.00 59.88 216 ARG A C 1
ATOM 1737 O O . ARG A 1 216 ? 0.868 -29.753 3.888 1.00 59.88 216 ARG A O 1
ATOM 1744 N N . GLU A 1 217 ? -0.794 -30.703 2.715 1.00 57.78 217 GLU A N 1
ATOM 1745 C CA . GLU A 1 217 ? 0.083 -31.440 1.792 1.00 57.78 217 GLU A CA 1
ATOM 1746 C C . GLU A 1 217 ? 0.841 -30.483 0.852 1.00 57.78 217 GLU A C 1
ATOM 1748 O O . GLU A 1 217 ? 2.035 -30.661 0.596 1.00 57.78 217 GLU A O 1
ATOM 1753 N N . ALA A 1 218 ? 0.201 -29.388 0.428 1.00 53.88 218 ALA A N 1
ATOM 1754 C CA . ALA A 1 218 ? 0.864 -28.289 -0.262 1.00 53.88 218 ALA A CA 1
ATOM 1755 C C . ALA A 1 218 ? 1.871 -27.572 0.644 1.00 53.88 218 ALA A C 1
ATOM 1757 O O . ALA A 1 218 ? 2.907 -27.159 0.140 1.00 53.88 218 ALA A O 1
ATOM 1758 N N . ASP A 1 219 ? 1.630 -27.446 1.952 1.00 53.12 219 ASP A N 1
ATOM 1759 C CA . ASP A 1 219 ? 2.527 -26.772 2.894 1.00 53.12 219 ASP A CA 1
ATOM 1760 C C . ASP A 1 219 ? 3.796 -27.580 3.212 1.00 53.12 219 ASP A C 1
ATOM 1762 O O . ASP A 1 219 ? 4.885 -27.004 3.310 1.00 53.12 219 ASP A O 1
ATOM 1766 N N . GLU A 1 220 ? 3.707 -28.910 3.252 1.00 54.38 220 GLU A N 1
ATOM 1767 C CA . GLU A 1 220 ? 4.883 -29.789 3.321 1.00 54.38 220 GLU A CA 1
ATOM 1768 C C . GLU A 1 220 ? 5.663 -29.802 1.991 1.00 54.38 220 GLU A C 1
ATOM 1770 O O . GLU A 1 220 ? 6.898 -29.738 1.991 1.00 54.38 220 GLU A O 1
ATOM 1775 N N . ALA A 1 221 ? 4.975 -29.719 0.844 1.00 52.06 221 ALA A N 1
ATOM 1776 C CA . ALA A 1 221 ? 5.607 -29.436 -0.449 1.00 52.06 221 ALA A CA 1
ATOM 1777 C C . ALA A 1 221 ? 6.160 -27.987 -0.551 1.00 52.06 221 ALA A C 1
ATOM 1779 O O . ALA A 1 221 ? 7.144 -27.737 -1.262 1.00 52.06 221 ALA A O 1
ATOM 1780 N N . ASN A 1 222 ? 5.598 -27.024 0.196 1.00 52.72 222 ASN A N 1
ATOM 1781 C CA . ASN A 1 222 ? 5.947 -25.596 0.180 1.00 52.72 222 ASN A CA 1
ATOM 1782 C C . ASN A 1 222 ? 7.269 -25.280 0.874 1.00 52.72 222 ASN A C 1
ATOM 1784 O O . ASN A 1 222 ? 7.838 -24.230 0.590 1.00 52.72 222 ASN A O 1
ATOM 1788 N N . VAL A 1 223 ? 7.830 -26.146 1.719 1.00 52.34 223 VAL A N 1
ATOM 1789 C CA . VAL A 1 223 ? 9.178 -25.901 2.272 1.00 52.34 223 VAL A CA 1
ATOM 1790 C C . VAL A 1 223 ? 10.251 -26.058 1.182 1.00 52.34 223 VAL A C 1
ATOM 1792 O O . VAL A 1 223 ? 11.182 -25.248 1.095 1.00 52.34 223 VAL A O 1
ATOM 1795 N N . TYR A 1 224 ? 10.081 -27.024 0.272 1.00 48.94 224 TYR A N 1
ATOM 1796 C CA . TYR A 1 224 ? 10.914 -27.169 -0.929 1.00 48.94 224 TYR A CA 1
ATOM 1797 C C . TYR A 1 224 ? 10.549 -26.142 -2.018 1.00 48.94 224 TYR A C 1
ATOM 1799 O O . TYR A 1 224 ? 11.439 -25.560 -2.646 1.00 48.94 224 TYR A O 1
ATOM 1807 N N . LEU A 1 225 ? 9.264 -25.818 -2.191 1.00 49.75 225 LEU A N 1
ATOM 1808 C CA . LEU A 1 225 ? 8.796 -24.787 -3.129 1.00 49.75 225 LEU A CA 1
ATOM 1809 C C . LEU A 1 225 ? 9.107 -23.348 -2.684 1.00 49.75 225 LEU A C 1
ATOM 1811 O O . LEU A 1 225 ? 9.263 -22.488 -3.539 1.00 49.75 225 LEU A O 1
ATOM 1815 N N . ALA A 1 226 ? 9.273 -23.049 -1.394 1.00 50.72 226 ALA A N 1
ATOM 1816 C CA . ALA A 1 226 ? 9.689 -21.728 -0.911 1.00 50.72 226 ALA A CA 1
ATOM 1817 C C . ALA A 1 226 ? 11.176 -21.462 -1.186 1.00 50.72 226 ALA A C 1
ATOM 1819 O O . ALA A 1 226 ? 11.550 -20.328 -1.498 1.00 50.72 226 ALA A O 1
ATOM 1820 N N . LYS A 1 227 ? 12.023 -22.504 -1.150 1.00 51.59 227 LYS A N 1
ATOM 1821 C CA . LYS A 1 227 ? 13.388 -22.433 -1.697 1.00 51.59 227 LYS A CA 1
ATOM 1822 C C . LYS A 1 227 ? 13.354 -22.243 -3.221 1.00 51.59 227 LYS A C 1
ATOM 1824 O O . LYS A 1 227 ? 14.056 -21.368 -3.718 1.00 51.59 227 LYS A O 1
ATOM 1829 N N . LYS A 1 228 ? 12.467 -22.954 -3.931 1.00 54.25 228 LYS A N 1
ATOM 1830 C CA . LYS A 1 228 ? 12.282 -22.842 -5.393 1.00 54.25 228 LYS A CA 1
ATOM 1831 C C . LYS A 1 228 ? 11.669 -21.504 -5.857 1.00 54.25 228 LYS A C 1
ATOM 1833 O O . LYS A 1 228 ? 12.015 -21.003 -6.913 1.00 54.25 228 LYS A O 1
ATOM 1838 N N . LYS A 1 229 ? 10.795 -20.870 -5.068 1.00 54.31 229 LYS A N 1
ATOM 1839 C CA . LYS A 1 229 ? 10.224 -19.534 -5.346 1.00 54.31 229 LYS A CA 1
ATOM 1840 C C . LYS A 1 229 ? 11.238 -18.420 -5.085 1.00 54.31 229 LYS A C 1
ATOM 1842 O O . LYS A 1 229 ? 11.246 -17.420 -5.796 1.00 54.31 229 LYS A O 1
ATOM 1847 N N . LYS A 1 230 ? 12.118 -18.587 -4.087 1.00 57.56 230 LYS A N 1
ATOM 1848 C CA . LYS A 1 230 ? 13.258 -17.680 -3.881 1.00 57.56 230 LYS A CA 1
ATOM 1849 C C . LYS A 1 230 ? 14.293 -17.805 -5.003 1.00 57.56 230 LYS A C 1
ATOM 1851 O O . LYS A 1 230 ? 14.822 -16.773 -5.401 1.00 57.56 230 LYS A O 1
ATOM 1856 N N . SER A 1 231 ? 14.543 -19.010 -5.525 1.00 60.47 231 SER A N 1
ATOM 1857 C CA . SER A 1 231 ? 15.404 -19.192 -6.703 1.00 60.47 231 SER A CA 1
ATOM 1858 C C . SER A 1 231 ? 14.745 -18.669 -7.981 1.00 60.47 231 SER A C 1
ATOM 1860 O O . SER A 1 231 ? 15.398 -17.937 -8.702 1.00 60.47 231 SER A O 1
ATOM 1862 N N . ALA A 1 232 ? 13.445 -18.893 -8.201 1.00 67.19 232 ALA A N 1
ATOM 1863 C CA . ALA A 1 232 ? 12.726 -18.350 -9.360 1.00 67.19 232 ALA A CA 1
ATOM 1864 C C . ALA A 1 232 ? 12.741 -16.812 -9.391 1.00 67.19 232 ALA A C 1
ATOM 1866 O O . ALA A 1 232 ? 13.046 -16.217 -10.414 1.00 67.19 232 ALA A O 1
ATOM 1867 N N . LYS A 1 233 ? 12.520 -16.146 -8.247 1.00 73.38 233 LYS A N 1
ATOM 1868 C CA . LYS A 1 233 ? 12.642 -14.681 -8.165 1.00 73.38 233 LYS A CA 1
ATOM 1869 C C . LYS A 1 233 ? 14.077 -14.197 -8.404 1.00 73.38 233 LYS A C 1
ATOM 1871 O O . LYS A 1 233 ? 14.278 -13.102 -8.920 1.00 73.38 233 LYS A O 1
ATOM 1876 N N . LEU A 1 234 ? 15.078 -14.978 -7.995 1.00 73.62 234 LEU A N 1
ATOM 1877 C CA . LEU A 1 234 ? 16.483 -14.672 -8.261 1.00 73.62 234 LEU A CA 1
ATOM 1878 C C . LEU A 1 234 ? 16.800 -14.825 -9.755 1.00 73.62 234 LEU A C 1
ATOM 1880 O O . LEU A 1 234 ? 17.431 -13.942 -10.316 1.00 73.62 234 LEU A O 1
ATOM 1884 N N . GLU A 1 235 ? 16.314 -15.890 -10.389 1.00 78.75 235 GLU A N 1
ATOM 1885 C CA . GLU A 1 235 ? 16.454 -16.165 -11.822 1.00 78.75 235 GLU A CA 1
ATOM 1886 C C . GLU A 1 235 ? 15.723 -15.115 -12.672 1.00 78.75 235 GLU A C 1
ATOM 1888 O O . GLU A 1 235 ? 16.275 -14.631 -13.654 1.00 78.75 235 GLU A O 1
ATOM 1893 N N . GLU A 1 236 ? 14.529 -14.675 -12.263 1.00 83.06 236 GLU A N 1
ATOM 1894 C CA . GLU A 1 236 ? 13.803 -13.559 -12.886 1.00 83.06 236 GLU A CA 1
ATOM 1895 C C . GLU A 1 236 ? 14.579 -12.238 -12.764 1.00 83.06 236 GLU A C 1
ATOM 1897 O O . GLU A 1 236 ? 14.696 -11.473 -13.725 1.00 83.06 236 GLU A O 1
ATOM 1902 N N . LEU A 1 237 ? 15.154 -11.957 -11.590 1.00 82.50 237 LEU A N 1
ATOM 1903 C CA . LEU A 1 237 ? 16.009 -10.784 -11.397 1.00 82.50 237 LEU A CA 1
ATOM 1904 C C . LEU A 1 237 ? 17.302 -10.881 -12.216 1.00 82.50 237 LEU A C 1
ATOM 1906 O O . LEU A 1 237 ? 17.753 -9.888 -12.777 1.00 82.50 237 LEU A O 1
ATOM 1910 N N . GLU A 1 238 ? 17.890 -12.066 -12.328 1.00 84.56 238 GLU A N 1
ATOM 1911 C CA . GLU A 1 238 ? 19.076 -12.296 -13.146 1.00 84.56 238 GLU A CA 1
ATOM 1912 C C . GLU A 1 238 ? 18.764 -12.127 -14.637 1.00 84.56 238 GLU A C 1
ATOM 1914 O O . GLU A 1 238 ? 19.516 -11.464 -15.351 1.00 84.56 238 GLU A O 1
ATOM 1919 N N . TYR A 1 239 ? 17.631 -12.657 -15.099 1.00 91.00 239 TYR A N 1
ATOM 1920 C CA . TYR A 1 239 ? 17.159 -12.500 -16.470 1.00 91.00 239 TYR A CA 1
ATOM 1921 C C . TYR A 1 239 ? 16.901 -11.028 -16.802 1.00 91.00 239 TYR A C 1
ATOM 1923 O O . TYR A 1 239 ? 17.414 -10.527 -17.797 1.00 91.00 239 TYR A O 1
ATOM 1931 N N . THR A 1 240 ? 16.189 -10.300 -15.939 1.00 88.31 240 THR A N 1
ATOM 1932 C CA . THR A 1 240 ? 15.924 -8.864 -16.143 1.00 88.31 240 THR A CA 1
ATOM 1933 C C . THR A 1 240 ? 17.200 -8.023 -16.125 1.00 88.31 240 THR A C 1
ATOM 1935 O O . THR A 1 240 ? 17.316 -7.073 -16.897 1.00 88.31 240 THR A O 1
ATOM 1938 N N . ILE A 1 241 ? 18.193 -8.373 -15.299 1.00 89.00 241 ILE A N 1
ATOM 1939 C CA . ILE A 1 241 ? 19.509 -7.723 -15.319 1.00 89.00 241 ILE A CA 1
ATOM 1940 C C . ILE A 1 241 ? 20.240 -8.019 -16.633 1.00 89.00 241 ILE A C 1
ATOM 1942 O O . ILE A 1 241 ? 20.749 -7.087 -17.253 1.00 89.00 241 ILE A O 1
ATOM 1946 N N . LYS A 1 242 ? 20.280 -9.280 -17.081 1.00 91.38 242 LYS A N 1
ATOM 1947 C CA . LYS A 1 242 ? 20.913 -9.669 -18.353 1.00 91.38 242 LYS A CA 1
ATOM 1948 C C . LYS A 1 242 ? 20.259 -8.973 -19.544 1.00 91.38 242 LYS A C 1
ATOM 1950 O O . LYS A 1 242 ? 20.969 -8.427 -20.384 1.00 91.38 242 LYS A O 1
ATOM 1955 N N . ASP A 1 243 ? 18.934 -8.920 -19.567 1.00 91.75 243 ASP A N 1
ATOM 1956 C CA . ASP A 1 243 ? 18.156 -8.227 -20.592 1.00 91.75 243 ASP A CA 1
ATOM 1957 C C . ASP A 1 243 ? 18.459 -6.721 -20.591 1.00 91.75 243 ASP A C 1
ATOM 1959 O O . ASP A 1 243 ? 18.780 -6.125 -21.618 1.00 91.75 243 ASP A O 1
ATOM 1963 N N . ARG A 1 244 ? 18.514 -6.092 -19.409 1.00 89.56 244 ARG A N 1
ATOM 1964 C CA . ARG A 1 244 ? 18.876 -4.672 -19.307 1.00 89.56 244 ARG A CA 1
ATOM 1965 C C . ARG A 1 244 ? 20.321 -4.390 -19.725 1.00 89.56 244 ARG A C 1
ATOM 1967 O O . ARG A 1 244 ? 20.585 -3.329 -20.288 1.00 89.56 244 ARG A O 1
ATOM 1974 N N . ILE A 1 245 ? 21.245 -5.317 -19.469 1.00 87.88 245 ILE A N 1
ATOM 1975 C CA . ILE A 1 245 ? 22.633 -5.241 -19.944 1.00 87.88 245 ILE A CA 1
ATOM 1976 C C . ILE A 1 245 ? 22.690 -5.373 -21.471 1.00 87.88 245 ILE A C 1
ATOM 1978 O O . ILE A 1 245 ? 23.429 -4.614 -22.097 1.00 87.88 245 ILE A O 1
ATOM 1982 N N . MET A 1 246 ? 21.903 -6.270 -22.076 1.00 86.81 246 MET A N 1
ATOM 1983 C CA . MET A 1 246 ? 21.799 -6.393 -23.538 1.00 86.81 246 MET A CA 1
ATOM 1984 C C . MET A 1 246 ? 21.270 -5.097 -24.160 1.00 86.81 246 MET A C 1
ATOM 1986 O O . MET A 1 246 ? 21.936 -4.525 -25.014 1.00 86.81 246 MET A O 1
ATOM 1990 N N . VAL A 1 247 ? 20.178 -4.538 -23.630 1.00 86.94 247 VAL A N 1
ATOM 1991 C CA . VAL A 1 247 ? 19.641 -3.242 -24.087 1.00 86.94 247 VAL A CA 1
ATOM 1992 C C . VAL A 1 247 ? 20.674 -2.115 -23.957 1.00 86.94 247 VAL A C 1
ATOM 1994 O O . VAL A 1 247 ? 20.796 -1.271 -24.841 1.00 86.94 247 VAL A O 1
ATOM 1997 N N . LEU A 1 248 ? 21.447 -2.077 -22.866 1.00 83.94 248 LEU A N 1
ATOM 1998 C CA . LEU A 1 248 ? 22.520 -1.089 -22.697 1.00 83.94 248 LEU A CA 1
ATOM 1999 C C . LEU A 1 248 ? 23.663 -1.275 -23.701 1.00 83.94 248 LEU A C 1
ATOM 2001 O O . LEU A 1 248 ? 24.248 -0.282 -24.137 1.00 83.94 248 LEU A O 1
ATOM 2005 N N . LYS A 1 249 ? 23.997 -2.522 -24.045 1.00 88.31 249 LYS A N 1
ATOM 2006 C CA . LYS A 1 249 ? 24.989 -2.838 -25.075 1.00 88.31 249 LYS A CA 1
ATOM 2007 C C . LYS A 1 249 ? 24.516 -2.328 -26.435 1.00 88.31 249 LYS A C 1
ATOM 2009 O O . LYS A 1 249 ? 25.274 -1.614 -27.085 1.00 88.31 249 LYS A O 1
ATOM 2014 N N . ASP A 1 250 ? 23.267 -2.607 -26.792 1.00 86.38 250 ASP A N 1
ATOM 2015 C CA . ASP A 1 250 ? 22.682 -2.216 -28.076 1.00 86.38 250 ASP A CA 1
ATOM 2016 C C . ASP A 1 250 ? 22.552 -0.691 -28.203 1.00 86.38 250 ASP A C 1
ATOM 2018 O O . ASP A 1 250 ? 22.878 -0.109 -29.232 1.00 86.38 250 ASP A O 1
ATOM 2022 N N . LEU A 1 251 ? 22.160 0.005 -27.130 1.00 86.12 251 LEU A N 1
ATOM 2023 C CA . LEU A 1 251 ? 22.126 1.472 -27.126 1.00 86.12 251 LEU A CA 1
ATOM 2024 C C . LEU A 1 251 ? 23.517 2.089 -27.312 1.00 86.12 251 LEU A C 1
ATOM 2026 O O . LEU A 1 251 ? 23.658 3.124 -27.966 1.00 86.12 251 LEU A O 1
ATOM 2030 N N . ARG A 1 252 ? 24.554 1.478 -26.726 1.00 84.62 252 ARG A N 1
ATOM 2031 C CA . ARG A 1 252 ? 25.936 1.940 -26.903 1.00 84.62 252 ARG A CA 1
ATOM 2032 C C . ARG A 1 252 ? 26.451 1.664 -28.310 1.00 84.62 252 ARG A C 1
ATOM 2034 O O . ARG A 1 252 ? 27.105 2.547 -28.854 1.00 84.62 252 ARG A O 1
ATOM 2041 N N . SER A 1 253 ? 26.156 0.500 -28.891 1.00 85.31 253 SER A N 1
ATOM 2042 C CA . SER A 1 253 ? 26.557 0.200 -30.270 1.00 85.31 253 SER A CA 1
ATOM 2043 C C . SER A 1 253 ? 25.859 1.128 -31.255 1.00 85.31 253 SER A C 1
ATOM 2045 O O . SER A 1 253 ? 26.544 1.760 -32.042 1.00 85.31 253 SER A O 1
ATOM 2047 N N . GLN A 1 254 ? 24.547 1.344 -31.122 1.00 88.12 254 GLN A N 1
ATOM 2048 C CA . GLN A 1 254 ? 23.807 2.286 -31.970 1.00 88.12 254 GLN A CA 1
ATOM 2049 C C . GLN A 1 254 ? 24.328 3.723 -31.863 1.00 88.12 254 GLN A C 1
ATOM 2051 O O . GLN A 1 254 ? 24.340 4.458 -32.847 1.00 88.12 254 GLN A O 1
ATOM 2056 N N . LYS A 1 255 ? 24.727 4.167 -30.662 1.00 87.12 255 LYS A N 1
ATOM 2057 C CA . LYS A 1 255 ? 25.318 5.502 -30.495 1.00 87.12 255 LYS A CA 1
ATOM 2058 C C . LYS A 1 255 ? 26.658 5.602 -31.221 1.00 87.12 255 LYS A C 1
ATOM 2060 O O . LYS A 1 255 ? 26.883 6.591 -31.907 1.00 87.12 255 LYS A O 1
ATOM 2065 N N . LEU A 1 256 ? 27.507 4.583 -31.076 1.00 85.81 256 LEU A N 1
ATOM 2066 C CA . LEU A 1 256 ? 28.797 4.519 -31.761 1.00 85.81 256 LEU A CA 1
ATOM 2067 C C . LEU A 1 256 ? 28.621 4.447 -33.281 1.00 85.81 256 LEU A C 1
ATOM 2069 O O . LEU A 1 256 ? 29.286 5.194 -33.982 1.00 85.81 256 LEU A O 1
ATOM 2073 N N . GLU A 1 257 ? 27.693 3.628 -33.779 1.00 88.75 257 GLU A N 1
ATOM 2074 C CA . GLU A 1 257 ? 27.357 3.534 -35.205 1.00 88.75 257 GLU A CA 1
ATOM 2075 C C . GLU A 1 257 ? 26.953 4.903 -35.762 1.00 88.75 257 GLU A C 1
ATOM 2077 O O . GLU A 1 257 ? 27.561 5.378 -36.717 1.00 88.75 257 GLU A O 1
ATOM 2082 N N . LYS A 1 258 ? 26.032 5.612 -35.098 1.00 89.25 258 LYS A N 1
ATOM 2083 C CA . LYS A 1 258 ? 25.628 6.969 -35.506 1.00 89.25 258 LYS A CA 1
ATOM 2084 C C . LYS A 1 258 ? 26.781 7.969 -35.487 1.00 89.25 258 LYS A C 1
ATOM 2086 O O . LYS A 1 258 ? 26.880 8.798 -36.384 1.00 89.25 258 LYS A O 1
ATOM 2091 N N . GLU A 1 259 ? 27.639 7.926 -34.469 1.00 85.44 259 GLU A N 1
ATOM 2092 C CA . GLU A 1 259 ? 28.825 8.791 -34.392 1.00 85.44 259 GLU A CA 1
ATOM 2093 C C . GLU A 1 259 ? 29.805 8.495 -35.536 1.00 85.44 259 GLU A C 1
ATOM 2095 O O . GLU A 1 259 ? 30.322 9.426 -36.154 1.00 85.44 259 GLU A O 1
ATOM 2100 N N . THR A 1 260 ? 30.008 7.219 -35.875 1.00 87.06 260 THR A N 1
ATOM 2101 C CA . THR A 1 260 ? 30.858 6.828 -37.006 1.00 87.06 260 THR A CA 1
ATOM 2102 C C . THR A 1 260 ? 30.253 7.221 -38.348 1.00 87.06 260 THR A C 1
ATOM 2104 O O . THR A 1 260 ? 30.965 7.762 -39.186 1.00 87.06 260 THR A O 1
ATOM 2107 N N . GLU A 1 261 ? 28.946 7.033 -38.540 1.00 89.62 261 GLU A N 1
ATOM 2108 C CA . GLU A 1 261 ? 28.235 7.439 -39.755 1.00 89.62 261 GLU A CA 1
ATOM 2109 C C . GLU A 1 261 ? 28.306 8.954 -39.954 1.00 89.62 261 GLU A C 1
ATOM 2111 O O . GLU A 1 261 ? 28.611 9.413 -41.050 1.00 89.62 261 GLU A O 1
ATOM 2116 N N . LEU A 1 262 ? 28.101 9.742 -38.893 1.00 88.69 262 LEU A N 1
ATOM 2117 C CA . LEU A 1 262 ? 28.249 11.197 -38.946 1.00 88.69 262 LEU A CA 1
ATOM 2118 C C . LEU A 1 262 ? 29.682 11.617 -39.285 1.00 88.69 262 LEU A C 1
ATOM 2120 O O . LEU A 1 262 ? 29.863 12.537 -40.076 1.00 88.69 262 LEU A O 1
ATOM 2124 N N . SER A 1 263 ? 30.692 10.942 -38.727 1.00 86.56 263 SER A N 1
ATOM 2125 C CA . SER A 1 263 ? 32.093 11.229 -39.049 1.00 86.56 263 SER A CA 1
ATOM 2126 C C . SER A 1 263 ? 32.445 10.860 -40.493 1.00 86.56 263 SER A C 1
ATOM 2128 O O . SER A 1 263 ? 33.221 11.576 -41.120 1.00 86.56 263 SER A O 1
ATOM 2130 N N . ILE A 1 264 ? 31.890 9.770 -41.032 1.00 88.56 264 ILE A N 1
ATOM 2131 C CA . ILE A 1 264 ? 32.064 9.379 -42.440 1.00 88.56 264 ILE A CA 1
ATOM 2132 C C . ILE A 1 264 ? 31.380 10.402 -43.349 1.00 88.56 264 ILE A C 1
ATOM 2134 O O . ILE A 1 264 ? 32.006 10.914 -44.273 1.00 88.56 264 ILE A O 1
ATOM 2138 N N . LEU A 1 265 ? 30.137 10.774 -43.040 1.00 89.38 265 LEU A N 1
ATOM 2139 C CA . LEU A 1 265 ? 29.402 11.801 -43.776 1.00 89.38 265 LEU A CA 1
ATOM 2140 C C . LEU A 1 265 ? 30.126 13.151 -43.745 1.00 89.38 265 LEU A C 1
ATOM 2142 O O . LEU A 1 265 ? 30.170 13.837 -44.762 1.00 89.38 265 LEU A O 1
ATOM 2146 N N . GLU A 1 266 ? 30.726 13.538 -42.616 1.00 89.06 266 GLU A N 1
ATOM 2147 C CA . GLU A 1 266 ? 31.539 14.757 -42.517 1.00 89.06 266 GLU A CA 1
ATOM 2148 C C . GLU A 1 266 ? 32.749 14.698 -43.463 1.00 89.06 266 GLU A C 1
ATOM 2150 O O . GLU A 1 266 ? 33.075 15.695 -44.099 1.00 89.06 266 GLU A O 1
ATOM 2155 N N . ILE A 1 267 ? 33.392 13.536 -43.605 1.00 88.31 267 ILE A N 1
ATOM 2156 C CA . ILE A 1 267 ? 34.523 13.347 -44.525 1.00 88.31 267 ILE A CA 1
ATOM 2157 C C . ILE A 1 267 ? 34.064 13.389 -45.991 1.00 88.31 267 ILE A C 1
ATOM 2159 O O . ILE A 1 267 ? 34.749 13.974 -46.827 1.00 88.31 267 ILE A O 1
ATOM 2163 N N . GLU A 1 268 ? 32.917 12.790 -46.310 1.00 87.00 268 GLU A N 1
ATOM 2164 C CA . GLU A 1 268 ? 32.404 12.684 -47.683 1.00 87.00 268 GLU A CA 1
ATOM 2165 C C . GLU A 1 268 ? 31.776 13.982 -48.209 1.00 87.00 268 GLU A C 1
ATOM 2167 O O . GLU A 1 268 ? 31.859 14.275 -49.400 1.00 87.00 268 GLU A O 1
ATOM 2172 N N . THR A 1 269 ? 31.139 14.767 -47.338 1.00 88.25 269 THR A N 1
ATOM 2173 C CA . THR A 1 269 ? 30.385 15.972 -47.734 1.00 88.25 269 THR A CA 1
ATOM 2174 C C . THR A 1 269 ? 31.207 17.255 -47.687 1.00 88.25 269 THR A C 1
ATOM 2176 O O . THR A 1 269 ? 30.796 18.271 -48.252 1.00 88.25 269 THR A O 1
ATOM 2179 N N . LYS A 1 270 ? 32.369 17.239 -47.026 1.00 87.00 270 LYS A N 1
ATOM 2180 C CA . LYS A 1 270 ? 33.201 18.429 -46.865 1.00 87.00 270 LYS A CA 1
ATOM 2181 C C . LYS A 1 270 ? 34.007 18.700 -48.131 1.00 87.00 270 LYS A C 1
ATOM 2183 O O . LYS A 1 270 ? 34.848 17.911 -48.551 1.00 87.00 270 LYS A O 1
ATOM 2188 N N . THR A 1 271 ? 33.738 19.845 -48.742 1.00 88.56 271 THR A N 1
ATOM 2189 C CA . THR A 1 271 ? 34.447 20.331 -49.927 1.00 88.56 271 THR A CA 1
ATOM 2190 C C . THR A 1 271 ? 35.625 21.207 -49.513 1.00 88.56 271 THR A C 1
ATOM 2192 O O . THR A 1 271 ? 35.457 22.095 -48.676 1.00 88.56 271 THR A O 1
ATOM 2195 N N . PHE A 1 272 ? 36.789 20.988 -50.122 1.00 89.81 272 PHE A N 1
ATOM 2196 C CA . PHE A 1 272 ? 38.020 21.741 -49.863 1.00 89.81 272 PHE A CA 1
ATOM 2197 C C . PHE A 1 272 ? 38.396 22.576 -51.085 1.00 89.81 272 PHE A C 1
ATOM 2199 O O . PHE A 1 272 ? 38.080 22.192 -52.212 1.00 89.81 272 PHE A O 1
ATOM 2206 N N . VAL A 1 273 ? 39.045 23.719 -50.853 1.00 85.50 273 VAL A N 1
ATOM 2207 C CA . VAL A 1 273 ? 39.515 24.607 -51.927 1.00 85.50 273 VAL A CA 1
ATOM 2208 C C . VAL A 1 273 ? 40.870 24.139 -52.455 1.00 85.50 273 VAL A C 1
ATOM 2210 O O . VAL A 1 273 ? 41.113 24.237 -53.655 1.00 85.50 273 VAL A O 1
ATOM 2213 N N . ASP A 1 274 ? 41.712 23.588 -51.577 1.00 92.31 274 ASP A N 1
ATOM 2214 C CA . ASP A 1 274 ? 43.061 23.128 -51.902 1.00 92.31 274 ASP A CA 1
ATOM 2215 C C . ASP A 1 274 ? 43.335 21.710 -51.365 1.00 92.31 274 ASP A C 1
ATOM 2217 O O . ASP A 1 274 ? 42.770 21.284 -50.350 1.00 92.31 274 ASP A O 1
ATOM 2221 N N . GLU A 1 275 ? 44.211 20.958 -52.036 1.00 88.69 275 GLU A N 1
ATOM 2222 C CA . GLU A 1 275 ? 44.544 19.578 -51.641 1.00 88.69 275 GLU A CA 1
ATOM 2223 C C . GLU A 1 275 ? 45.326 19.533 -50.321 1.00 88.69 275 GLU A C 1
ATOM 2225 O O . GLU A 1 275 ? 45.100 18.638 -49.506 1.00 88.69 275 GLU A O 1
ATOM 2230 N N . ALA A 1 276 ? 46.156 20.546 -50.053 1.00 90.44 276 ALA A N 1
ATOM 2231 C CA . ALA A 1 276 ? 46.890 20.674 -48.794 1.00 90.44 276 ALA A CA 1
ATOM 2232 C C . ALA A 1 276 ? 45.958 20.878 -47.581 1.00 90.44 276 ALA A C 1
ATOM 2234 O O . ALA A 1 276 ? 46.209 20.353 -46.495 1.00 90.44 276 ALA A O 1
ATOM 2235 N N . GLU A 1 277 ? 44.842 21.599 -47.755 1.00 88.44 277 GLU A N 1
ATOM 2236 C CA . GLU A 1 277 ? 43.832 21.781 -46.701 1.00 88.44 277 GLU A CA 1
ATOM 2237 C C . GLU A 1 277 ? 43.084 20.476 -46.404 1.00 88.44 277 GLU A C 1
ATOM 2239 O O . GLU A 1 277 ? 42.744 20.186 -45.252 1.00 88.44 277 GLU A O 1
ATOM 2244 N N . ARG A 1 278 ? 42.849 19.667 -47.442 1.00 88.75 278 ARG A N 1
ATOM 2245 C CA . ARG A 1 278 ? 42.244 18.341 -47.306 1.00 88.75 278 ARG A CA 1
ATOM 2246 C C . ARG A 1 278 ? 43.167 17.384 -46.556 1.00 88.75 278 ARG A C 1
ATOM 2248 O O . ARG A 1 278 ? 42.691 16.652 -45.690 1.00 88.75 278 ARG A O 1
ATOM 2255 N N . GLU A 1 279 ? 44.459 17.392 -46.870 1.00 90.50 279 GLU A N 1
ATOM 2256 C CA . GLU A 1 279 ? 45.463 16.566 -46.195 1.00 90.50 279 GLU A CA 1
ATOM 2257 C C . GLU A 1 279 ? 45.548 16.907 -44.701 1.00 90.50 279 GLU A C 1
ATOM 2259 O O . GLU A 1 279 ? 45.369 16.022 -43.864 1.00 90.50 279 GLU A O 1
ATOM 2264 N N . HIS A 1 280 ? 45.661 18.195 -44.351 1.00 90.88 280 HIS A N 1
ATOM 2265 C CA . HIS A 1 280 ? 45.688 18.636 -42.951 1.00 90.88 280 HIS A CA 1
ATOM 2266 C C . HIS A 1 280 ? 44.408 18.256 -42.189 1.00 90.88 280 HIS A C 1
ATOM 2268 O O . HIS A 1 280 ? 44.463 17.816 -41.039 1.00 90.88 280 HIS A O 1
ATOM 2274 N N . PHE A 1 281 ? 43.235 18.387 -42.818 1.00 91.38 281 PHE A N 1
ATOM 2275 C CA . PHE A 1 281 ? 41.971 17.980 -42.200 1.00 91.38 281 PHE A CA 1
ATOM 2276 C C . PHE A 1 281 ? 41.917 16.473 -41.911 1.00 91.38 281 PHE A C 1
ATOM 2278 O O . PHE A 1 281 ? 41.448 16.065 -40.846 1.00 91.38 281 PHE A O 1
ATOM 2285 N N . LEU A 1 282 ? 42.388 15.641 -42.844 1.00 90.75 282 LEU A N 1
ATOM 2286 C CA . LEU A 1 282 ? 42.418 14.191 -42.664 1.00 90.75 282 LEU A CA 1
ATOM 2287 C C . LEU A 1 282 ? 43.423 13.778 -41.585 1.00 90.75 282 LEU A C 1
ATOM 2289 O O . LEU A 1 282 ? 43.098 12.916 -40.772 1.00 90.75 282 LEU A O 1
ATOM 2293 N N . GLU A 1 283 ? 44.595 14.414 -41.524 1.00 92.62 283 GLU A N 1
ATOM 2294 C CA . GLU A 1 283 ? 45.572 14.184 -40.455 1.00 92.62 283 GLU A CA 1
ATOM 2295 C C . GLU A 1 283 ? 45.015 14.531 -39.070 1.00 92.62 283 GLU A C 1
ATOM 2297 O O . GLU A 1 283 ? 45.206 13.775 -38.114 1.00 92.62 283 GLU A O 1
ATOM 2302 N N . ASP A 1 284 ? 44.301 15.651 -38.947 1.00 91.38 284 ASP A N 1
ATOM 2303 C CA . ASP A 1 284 ? 43.679 16.054 -37.686 1.00 91.38 284 ASP A CA 1
ATOM 2304 C C . ASP A 1 284 ? 42.573 15.082 -37.258 1.00 91.38 284 ASP A C 1
ATOM 2306 O O . ASP A 1 284 ? 42.519 14.682 -36.091 1.00 91.38 284 ASP A O 1
ATOM 2310 N N . LYS A 1 285 ? 41.731 14.631 -38.198 1.00 91.06 285 LYS A N 1
ATOM 2311 C CA . LYS A 1 285 ? 40.709 13.606 -37.927 1.00 91.06 285 LYS A CA 1
ATOM 2312 C C . LYS A 1 285 ? 41.320 12.262 -37.548 1.00 91.06 285 LYS A C 1
ATOM 2314 O O . LYS A 1 285 ? 40.800 11.580 -36.667 1.00 91.06 285 LYS A O 1
ATOM 2319 N N . LEU A 1 286 ? 42.443 11.891 -38.155 1.00 91.75 286 LEU A N 1
ATOM 2320 C CA . LEU A 1 286 ? 43.169 10.672 -37.815 1.00 91.75 286 LEU A CA 1
ATOM 2321 C C . LEU A 1 286 ? 43.707 10.750 -36.377 1.00 91.75 286 LEU A C 1
ATOM 2323 O O . LEU A 1 286 ? 43.467 9.834 -35.590 1.00 91.75 286 LEU A O 1
ATOM 2327 N N . LYS A 1 287 ? 44.319 11.877 -35.986 1.00 93.19 287 LYS A N 1
ATOM 2328 C CA . LYS A 1 287 ? 44.761 12.121 -34.599 1.00 93.19 287 LYS A CA 1
ATOM 2329 C C . LYS A 1 287 ? 43.593 12.083 -33.610 1.00 93.19 287 LYS A C 1
ATOM 2331 O O . LYS A 1 287 ? 43.721 11.495 -32.537 1.00 93.19 287 LYS A O 1
ATOM 2336 N N . GLU A 1 288 ? 42.448 12.673 -33.955 1.00 89.06 288 GLU A N 1
ATOM 2337 C CA . GLU A 1 288 ? 41.232 12.634 -33.130 1.00 89.06 288 GLU A CA 1
ATOM 2338 C C . GLU A 1 288 ? 40.759 11.185 -32.895 1.00 89.06 288 GLU A C 1
ATOM 2340 O O . GLU A 1 288 ? 40.511 10.782 -31.753 1.00 89.06 288 GLU A O 1
ATOM 2345 N N . ILE A 1 289 ? 40.716 10.373 -33.957 1.00 88.81 289 ILE A N 1
ATOM 2346 C CA . ILE A 1 289 ? 40.341 8.954 -33.894 1.00 88.81 289 ILE A CA 1
ATOM 2347 C C . ILE A 1 289 ? 41.359 8.148 -33.076 1.00 88.81 289 ILE A C 1
ATOM 2349 O O . ILE A 1 289 ? 40.969 7.323 -32.248 1.00 88.81 289 ILE A O 1
ATOM 2353 N N . GLU A 1 290 ? 42.659 8.394 -33.237 1.00 89.62 290 GLU A N 1
ATOM 2354 C CA . GLU A 1 290 ? 43.702 7.731 -32.448 1.00 89.62 290 GLU A CA 1
ATOM 2355 C C . GLU A 1 290 ? 43.602 8.059 -30.954 1.00 89.62 290 GLU A C 1
ATOM 2357 O O . GLU A 1 290 ? 43.684 7.159 -30.111 1.00 89.62 290 GLU A O 1
ATOM 2362 N N . ILE A 1 291 ? 43.360 9.327 -30.604 1.00 89.06 291 ILE A N 1
ATOM 2363 C CA . ILE A 1 291 ? 43.106 9.747 -29.220 1.00 89.06 291 ILE A CA 1
ATOM 2364 C C . ILE A 1 291 ? 41.865 9.031 -28.675 1.00 89.06 291 ILE A C 1
ATOM 2366 O O . ILE A 1 291 ? 41.887 8.518 -27.550 1.00 89.06 291 ILE A O 1
ATOM 2370 N N . PHE A 1 292 ? 40.795 8.931 -29.468 1.00 85.81 292 PHE A N 1
ATOM 2371 C CA . PHE A 1 292 ? 39.575 8.233 -29.073 1.00 85.81 292 PHE A CA 1
ATOM 2372 C C . PHE A 1 292 ? 39.808 6.730 -28.842 1.00 85.81 292 PHE A C 1
ATOM 2374 O O . PHE A 1 292 ? 39.396 6.201 -27.801 1.00 85.81 292 PHE A O 1
ATOM 2381 N N . ILE A 1 293 ? 40.527 6.052 -29.743 1.00 85.38 293 ILE A N 1
ATOM 2382 C CA . ILE A 1 293 ? 40.907 4.636 -29.618 1.00 85.38 293 ILE A CA 1
ATOM 2383 C C . ILE A 1 293 ? 41.750 4.417 -28.360 1.00 85.38 293 ILE A C 1
ATOM 2385 O O . ILE A 1 293 ? 41.454 3.518 -27.571 1.00 85.38 293 ILE A O 1
ATOM 2389 N N . ASN A 1 294 ? 42.758 5.256 -28.121 1.00 86.50 294 ASN A N 1
ATOM 2390 C CA . ASN A 1 294 ? 43.630 5.146 -26.951 1.00 86.50 294 ASN A CA 1
ATOM 2391 C C . ASN A 1 294 ? 42.874 5.420 -25.643 1.00 86.50 294 ASN A C 1
ATOM 2393 O O . ASN A 1 294 ? 43.032 4.683 -24.669 1.00 86.50 294 ASN A O 1
ATOM 2397 N N . SER A 1 295 ? 41.976 6.408 -25.626 1.00 83.25 295 SER A N 1
ATOM 2398 C CA . SER A 1 295 ? 41.118 6.684 -24.467 1.00 83.25 295 SER A CA 1
ATOM 2399 C C . SER A 1 295 ? 40.142 5.539 -24.171 1.00 83.25 295 SER A C 1
ATOM 2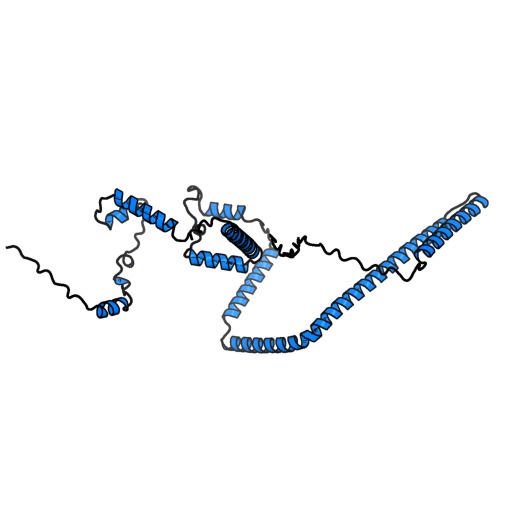401 O O . SER A 1 295 ? 39.841 5.265 -23.009 1.00 83.25 295 SER A O 1
ATOM 2403 N N . SER A 1 296 ? 39.669 4.844 -25.209 1.00 79.06 296 SER A N 1
ATOM 2404 C CA . SER A 1 296 ? 38.783 3.687 -25.084 1.00 79.06 296 SER A CA 1
ATOM 2405 C C . SER A 1 296 ? 39.547 2.443 -24.633 1.00 79.06 296 SER A C 1
ATOM 2407 O O . SER A 1 296 ? 39.053 1.709 -23.783 1.00 79.06 296 SER A O 1
ATOM 2409 N N . ARG A 1 297 ? 40.780 2.240 -25.113 1.00 77.94 297 ARG A N 1
ATOM 2410 C CA . ARG A 1 297 ? 41.671 1.158 -24.662 1.00 77.94 297 ARG A CA 1
ATOM 2411 C C . ARG A 1 297 ? 42.077 1.320 -23.199 1.00 77.94 297 ARG A C 1
ATOM 2413 O O . ARG A 1 297 ? 41.939 0.366 -22.448 1.00 77.94 297 ARG A O 1
ATOM 2420 N N . ASN A 1 298 ? 42.458 2.520 -22.761 1.00 70.00 298 ASN A N 1
ATOM 2421 C CA . ASN A 1 298 ? 42.844 2.782 -21.365 1.00 70.00 298 ASN A CA 1
ATOM 2422 C C . ASN A 1 298 ? 41.680 2.630 -20.367 1.00 70.00 298 ASN A C 1
ATOM 2424 O O . ASN A 1 298 ? 41.900 2.389 -19.185 1.00 70.00 298 ASN A O 1
ATOM 2428 N N . LYS A 1 299 ? 40.428 2.751 -20.828 1.00 66.12 299 LYS A N 1
ATOM 2429 C CA . LYS A 1 299 ? 39.231 2.438 -20.023 1.00 66.12 299 LYS A CA 1
ATOM 2430 C C . LYS A 1 299 ? 38.940 0.934 -19.941 1.00 66.12 299 LYS A C 1
ATOM 2432 O O . LYS A 1 299 ? 38.137 0.528 -19.106 1.00 66.12 299 LYS A O 1
ATOM 2437 N N . VAL A 1 300 ? 39.533 0.135 -20.829 1.00 59.94 300 VAL A N 1
ATOM 2438 C CA . VAL A 1 300 ? 39.288 -1.308 -20.995 1.00 59.94 300 VAL A CA 1
ATOM 2439 C C . VAL A 1 300 ? 40.482 -2.151 -20.529 1.00 59.94 300 VAL A C 1
ATOM 2441 O O . VAL A 1 300 ? 40.315 -3.340 -20.270 1.00 59.94 300 VAL A O 1
ATOM 2444 N N . THR A 1 301 ? 41.675 -1.569 -20.369 1.00 49.16 301 THR A N 1
ATOM 2445 C CA . THR A 1 301 ? 42.827 -2.275 -19.796 1.00 49.16 301 THR A CA 1
ATOM 2446 C C . THR A 1 301 ? 42.513 -2.747 -18.373 1.00 49.16 301 THR A C 1
ATOM 2448 O O . THR A 1 301 ? 42.125 -1.923 -17.540 1.00 49.16 301 THR A O 1
ATOM 2451 N N . PRO A 1 302 ? 42.703 -4.043 -18.070 1.00 52.78 302 PRO A N 1
ATOM 2452 C CA . PRO A 1 302 ? 42.514 -4.580 -16.737 1.00 52.78 302 PRO A CA 1
ATOM 2453 C C . PRO A 1 302 ? 43.749 -4.221 -15.911 1.00 52.78 302 PRO A C 1
ATOM 2455 O O . PRO A 1 302 ? 44.723 -4.965 -15.861 1.00 52.78 302 PRO A O 1
ATOM 2458 N N . THR A 1 303 ? 43.749 -3.046 -15.292 1.00 48.09 303 THR A N 1
ATOM 2459 C CA . THR A 1 303 ? 44.588 -2.838 -14.112 1.00 48.09 303 THR A CA 1
ATOM 2460 C C . THR A 1 303 ? 43.921 -3.565 -12.951 1.00 48.09 303 THR A C 1
ATOM 2462 O O . THR A 1 303 ? 42.959 -3.066 -12.373 1.00 48.09 303 THR A O 1
ATOM 2465 N N . ASP A 1 304 ? 44.466 -4.750 -12.692 1.00 41.03 304 ASP A N 1
ATOM 2466 C CA . ASP A 1 304 ? 44.354 -5.599 -11.510 1.00 41.03 304 ASP A CA 1
ATOM 2467 C C . ASP A 1 304 ? 43.020 -6.316 -11.244 1.00 41.03 304 ASP A C 1
ATOM 2469 O O . ASP A 1 304 ? 41.946 -5.726 -11.155 1.00 41.03 304 ASP A O 1
ATOM 2473 N N . ASP A 1 305 ? 43.141 -7.621 -10.981 1.00 48.91 305 ASP A N 1
ATOM 2474 C CA . ASP A 1 305 ? 42.157 -8.537 -10.380 1.00 48.91 305 ASP A CA 1
ATOM 2475 C C . ASP A 1 305 ? 41.747 -8.141 -8.941 1.00 48.91 305 ASP A C 1
ATOM 2477 O O . ASP A 1 305 ? 41.515 -8.971 -8.060 1.00 48.91 305 ASP A O 1
ATOM 2481 N N . SER A 1 306 ? 41.637 -6.852 -8.649 1.00 51.06 306 SER A N 1
ATOM 2482 C CA . SER A 1 306 ? 41.181 -6.347 -7.365 1.00 51.06 306 SER A CA 1
ATOM 2483 C C . SER A 1 306 ? 40.244 -5.177 -7.608 1.00 51.06 306 SER A C 1
ATOM 2485 O O . SER A 1 306 ? 40.456 -4.400 -8.525 1.00 51.06 306 SER A O 1
ATOM 2487 N N . ILE A 1 307 ? 39.214 -5.045 -6.769 1.00 51.50 307 ILE A N 1
ATOM 2488 C CA . ILE A 1 307 ? 38.058 -4.135 -6.905 1.00 51.50 307 ILE A CA 1
ATOM 2489 C C . ILE A 1 307 ? 36.817 -4.825 -7.519 1.00 51.50 307 ILE A C 1
ATOM 2491 O O . ILE A 1 307 ? 35.974 -4.233 -8.189 1.00 51.50 307 ILE A O 1
ATOM 2495 N N . LEU A 1 308 ? 36.549 -6.053 -7.069 1.00 51.09 308 LEU A N 1
ATOM 2496 C CA . LEU A 1 308 ? 35.214 -6.329 -6.527 1.00 51.09 308 LEU A CA 1
ATOM 2497 C C . LEU A 1 308 ? 35.043 -5.486 -5.251 1.00 51.09 308 LEU A C 1
ATOM 2499 O O . LEU A 1 308 ? 35.226 -5.994 -4.149 1.00 51.09 308 LEU A O 1
ATOM 2503 N N . ILE A 1 309 ? 34.740 -4.184 -5.367 1.00 52.59 309 ILE A N 1
ATOM 2504 C CA . ILE A 1 309 ? 34.296 -3.404 -4.200 1.00 52.59 309 ILE A CA 1
ATOM 2505 C C . ILE A 1 309 ? 32.942 -3.985 -3.776 1.00 52.59 309 ILE A C 1
ATOM 2507 O O . ILE A 1 309 ? 31.960 -3.841 -4.514 1.00 52.59 309 ILE A O 1
ATOM 2511 N N . PRO A 1 310 ? 32.820 -4.597 -2.584 1.00 46.69 310 PRO A N 1
ATOM 2512 C CA . PRO A 1 310 ? 31.514 -4.902 -2.044 1.00 46.69 310 PRO A CA 1
ATOM 2513 C C . PRO A 1 310 ? 30.845 -3.560 -1.772 1.00 46.69 310 PRO A C 1
ATOM 2515 O O . PRO A 1 310 ? 31.361 -2.732 -1.016 1.00 46.69 310 PRO A O 1
ATOM 2518 N N . ARG A 1 311 ? 29.690 -3.334 -2.397 1.00 48.91 311 ARG A N 1
ATOM 2519 C CA . ARG A 1 311 ? 28.824 -2.189 -2.121 1.00 48.91 311 ARG A CA 1
ATOM 2520 C C . ARG A 1 311 ? 28.572 -2.142 -0.610 1.00 48.91 311 ARG A C 1
ATOM 2522 O O . ARG A 1 311 ? 27.799 -2.945 -0.086 1.00 48.91 311 ARG A O 1
ATOM 2529 N N . ARG A 1 312 ? 29.259 -1.237 0.098 1.00 44.34 312 ARG A N 1
ATOM 2530 C CA . ARG A 1 312 ? 29.101 -1.036 1.544 1.00 44.34 312 ARG A CA 1
ATOM 2531 C C . ARG A 1 312 ? 27.623 -0.781 1.825 1.00 44.34 312 ARG A C 1
ATOM 2533 O O . ARG A 1 312 ? 27.075 0.245 1.427 1.00 44.34 312 ARG A O 1
ATOM 2540 N N . ARG A 1 313 ? 26.971 -1.724 2.509 1.00 47.69 313 ARG A N 1
ATOM 2541 C CA . ARG A 1 313 ? 25.676 -1.479 3.141 1.00 47.69 313 ARG A CA 1
ATOM 2542 C C . ARG A 1 313 ? 25.910 -0.403 4.195 1.00 47.69 313 ARG A C 1
ATOM 2544 O O . ARG A 1 313 ? 26.686 -0.617 5.122 1.00 47.69 313 ARG A O 1
ATOM 2551 N N . SER A 1 314 ? 25.269 0.750 4.047 1.00 42.81 314 SER A N 1
ATOM 2552 C CA . SER A 1 314 ? 25.197 1.741 5.112 1.00 42.81 314 SER A CA 1
ATOM 2553 C C . SER A 1 314 ? 24.305 1.175 6.215 1.00 42.81 314 SER A C 1
ATOM 2555 O O . SER A 1 314 ? 23.084 1.304 6.211 1.00 42.81 314 SER A O 1
ATOM 2557 N N . THR A 1 315 ? 24.911 0.488 7.176 1.00 45.94 315 THR A N 1
ATOM 2558 C CA . THR A 1 315 ? 24.252 0.229 8.451 1.00 45.94 315 THR A CA 1
ATOM 2559 C C . THR A 1 315 ? 24.183 1.563 9.182 1.00 45.94 315 THR A C 1
ATOM 2561 O O . THR A 1 315 ? 25.197 2.052 9.677 1.00 45.94 315 THR A O 1
ATOM 2564 N N . LYS A 1 316 ? 22.995 2.176 9.218 1.00 42.12 316 LYS A N 1
ATOM 2565 C CA . LYS A 1 316 ? 22.663 3.205 10.208 1.00 42.12 316 LYS A CA 1
ATOM 2566 C C . LYS A 1 316 ? 22.928 2.600 11.587 1.00 42.12 316 LYS A C 1
ATOM 2568 O O . LYS A 1 316 ? 22.154 1.773 12.060 1.00 42.12 316 LYS A O 1
ATOM 2573 N N . THR A 1 317 ? 24.038 2.977 12.206 1.00 42.59 317 THR A N 1
ATOM 2574 C CA . THR A 1 317 ? 24.310 2.702 13.611 1.00 42.59 317 THR A CA 1
ATOM 2575 C C . THR A 1 317 ? 23.345 3.543 14.439 1.00 42.59 317 THR A C 1
ATOM 2577 O O . THR A 1 317 ? 23.449 4.764 14.524 1.00 42.59 317 THR A O 1
ATOM 2580 N N . SER A 1 318 ? 22.349 2.886 15.027 1.00 38.59 318 SER A N 1
ATOM 2581 C CA . SER A 1 318 ? 21.599 3.443 16.144 1.00 38.59 318 SER A CA 1
ATOM 2582 C C . SER A 1 318 ? 22.569 3.653 17.306 1.00 38.59 318 SER A C 1
ATOM 2584 O O . SER A 1 318 ? 23.206 2.703 17.759 1.00 38.59 318 SER A O 1
ATOM 2586 N N . ASN A 1 319 ? 22.683 4.890 17.783 1.00 39.69 319 ASN A N 1
ATOM 2587 C CA . ASN A 1 319 ? 23.401 5.236 19.006 1.00 39.69 319 ASN A CA 1
ATOM 2588 C C . ASN A 1 319 ? 22.815 4.468 20.204 1.00 39.69 319 ASN A C 1
ATOM 2590 O O . ASN A 1 319 ? 21.834 4.898 20.806 1.00 39.69 319 ASN A O 1
ATOM 2594 N N . THR A 1 320 ? 23.447 3.365 20.593 1.00 38.69 320 THR A N 1
ATOM 2595 C CA . THR A 1 320 ? 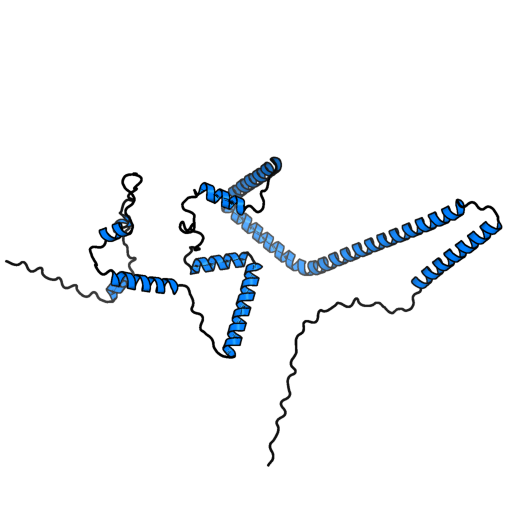23.299 2.772 21.923 1.00 38.69 320 THR A CA 1
ATOM 2596 C C . THR A 1 320 ? 24.583 3.028 22.697 1.00 38.69 320 THR A C 1
ATOM 2598 O O . THR A 1 320 ? 25.605 2.393 22.452 1.00 38.69 320 THR A O 1
ATOM 2601 N N . LYS A 1 321 ? 24.532 3.982 23.634 1.00 40.03 321 LYS A N 1
ATOM 2602 C CA . LYS A 1 321 ? 25.550 4.160 24.676 1.00 40.03 321 LYS A CA 1
ATOM 2603 C C . LYS A 1 321 ? 25.592 2.889 25.532 1.00 40.03 321 LYS A C 1
ATOM 2605 O O . LYS A 1 321 ? 24.774 2.735 26.436 1.00 40.03 321 LYS A O 1
ATOM 2610 N N . SER A 1 322 ? 26.529 1.988 25.263 1.00 38.94 322 SER A N 1
ATOM 2611 C CA . SER A 1 322 ? 26.922 0.943 26.206 1.00 38.94 322 SER A CA 1
ATOM 2612 C C . SER A 1 322 ? 27.756 1.588 27.312 1.00 38.94 322 SER A C 1
ATOM 2614 O O . SER A 1 322 ? 28.874 2.038 27.073 1.00 38.94 322 SER A O 1
ATOM 2616 N N . LYS A 1 323 ? 27.191 1.671 28.520 1.00 41.69 323 LYS A N 1
ATOM 2617 C CA . LYS A 1 323 ? 27.973 1.867 29.744 1.00 41.69 323 LYS A CA 1
ATOM 2618 C C . LYS A 1 323 ? 28.796 0.601 29.976 1.00 41.69 323 LYS A C 1
ATOM 2620 O O . LYS A 1 323 ? 28.232 -0.489 30.037 1.00 41.69 323 LYS A O 1
ATOM 2625 N N . GLU A 1 324 ? 30.104 0.768 30.096 1.00 47.31 324 GLU A N 1
ATOM 2626 C CA . GLU A 1 324 ? 31.031 -0.263 30.557 1.00 47.31 324 GLU A CA 1
ATOM 2627 C C . GLU A 1 324 ? 30.659 -0.747 31.974 1.00 47.31 324 GLU A C 1
ATOM 2629 O O . GLU A 1 324 ? 30.208 0.059 32.799 1.00 47.31 324 GLU A O 1
ATOM 2634 N N . PRO A 1 325 ? 30.856 -2.036 32.301 1.00 47.38 325 PRO A N 1
ATOM 2635 C CA . PRO A 1 325 ? 30.808 -2.504 33.677 1.00 47.38 325 PRO A CA 1
ATOM 2636 C C . PRO A 1 325 ? 32.109 -2.114 34.393 1.00 47.38 325 PRO A C 1
ATOM 2638 O O . PRO A 1 325 ? 33.174 -2.672 34.138 1.00 47.38 325 PRO A O 1
ATOM 2641 N N . GLY A 1 326 ? 32.020 -1.150 35.309 1.00 40.72 326 GLY A N 1
ATOM 2642 C CA . GLY A 1 326 ? 33.118 -0.809 36.207 1.00 40.72 326 GLY A CA 1
ATOM 2643 C C . GLY A 1 326 ? 33.463 -1.987 37.122 1.00 40.72 326 GLY A C 1
ATOM 2644 O O . GLY A 1 326 ? 32.637 -2.416 37.928 1.00 40.72 326 GLY A O 1
ATOM 2645 N N . LEU A 1 327 ? 34.699 -2.482 37.014 1.00 39.91 327 LEU A N 1
ATOM 2646 C CA . LEU A 1 327 ? 35.338 -3.315 38.029 1.00 39.91 327 LEU A CA 1
ATOM 2647 C C . LEU A 1 327 ? 35.432 -2.518 39.340 1.00 39.91 327 LEU A C 1
ATOM 2649 O O . LEU A 1 327 ? 36.163 -1.532 39.432 1.00 39.91 327 LEU A O 1
ATOM 2653 N N . ILE A 1 328 ? 34.724 -2.965 40.375 1.00 45.41 328 ILE A N 1
ATOM 2654 C CA . ILE A 1 328 ? 34.905 -2.477 41.743 1.00 45.41 328 ILE A CA 1
ATOM 2655 C C . ILE A 1 328 ? 36.095 -3.230 42.346 1.00 45.41 328 ILE A C 1
ATOM 2657 O O . ILE A 1 328 ? 35.969 -4.373 42.777 1.00 45.41 328 ILE A O 1
ATOM 2661 N N . THR A 1 329 ? 37.265 -2.593 42.388 1.00 48.66 329 THR A N 1
ATOM 2662 C CA . THR A 1 329 ? 38.394 -3.061 43.202 1.00 48.66 329 THR A CA 1
ATOM 2663 C C . THR A 1 329 ? 38.211 -2.612 44.651 1.00 48.66 329 THR A C 1
ATOM 2665 O O . THR A 1 329 ? 38.109 -1.417 44.935 1.00 48.66 329 THR A O 1
ATOM 2668 N N . SER A 1 330 ? 38.200 -3.567 45.580 1.00 44.41 330 SER A N 1
ATOM 2669 C CA . SER A 1 330 ? 38.154 -3.341 47.026 1.00 44.41 330 SER A CA 1
ATOM 2670 C C . SER A 1 330 ? 39.429 -2.653 47.530 1.00 44.41 330 SER A C 1
ATOM 2672 O O . SER A 1 330 ? 40.513 -3.241 47.492 1.00 44.41 330 SER A O 1
ATOM 2674 N N . ARG A 1 331 ? 39.316 -1.434 48.068 1.00 46.66 331 ARG A N 1
ATOM 2675 C CA . ARG A 1 331 ? 40.400 -0.794 48.830 1.00 46.66 331 ARG A CA 1
ATOM 2676 C C . ARG A 1 331 ? 40.343 -1.244 50.292 1.00 46.66 331 ARG A C 1
ATOM 2678 O O . ARG A 1 331 ? 39.489 -0.803 51.057 1.00 46.66 331 ARG A O 1
ATOM 2685 N N . ARG A 1 332 ? 41.286 -2.114 50.669 1.00 44.75 332 ARG A N 1
ATOM 2686 C CA . ARG A 1 332 ? 41.700 -2.362 52.060 1.00 44.75 332 ARG A CA 1
ATOM 2687 C C . ARG A 1 332 ? 42.103 -1.033 52.706 1.00 44.75 332 ARG A C 1
ATOM 2689 O O . ARG A 1 332 ? 42.960 -0.334 52.172 1.00 44.75 332 ARG A O 1
ATOM 2696 N N . LYS A 1 333 ? 41.536 -0.724 53.873 1.00 46.28 333 LYS A N 1
ATOM 2697 C CA . LYS A 1 333 ? 42.158 0.190 54.836 1.00 46.28 333 LYS A CA 1
ATOM 2698 C C . LYS A 1 333 ? 43.173 -0.611 55.649 1.00 46.28 333 LYS A C 1
ATOM 2700 O O . LYS A 1 333 ? 42.818 -1.632 56.234 1.00 46.28 333 LYS A O 1
ATOM 2705 N N . THR A 1 334 ? 44.416 -0.155 55.677 1.00 48.38 334 THR A N 1
ATOM 2706 C CA . THR A 1 334 ? 45.433 -0.585 56.640 1.00 48.38 334 THR A CA 1
ATOM 2707 C C . THR A 1 334 ? 45.807 0.613 57.498 1.00 48.38 334 THR A C 1
ATOM 2709 O O . THR A 1 334 ? 46.192 1.625 56.925 1.00 48.38 334 THR A O 1
ATOM 2712 N N . LYS A 1 335 ? 45.665 0.407 58.815 1.00 43.00 335 LYS A N 1
ATOM 2713 C CA . LYS A 1 335 ? 46.196 1.129 59.985 1.00 43.00 335 LYS A CA 1
ATOM 2714 C C . LYS A 1 335 ? 46.167 2.653 59.980 1.00 43.00 335 LYS A C 1
ATOM 2716 O O . LYS A 1 335 ? 46.963 3.268 59.245 1.00 43.00 335 LYS A O 1
#

Sequence (335 aa):
MAVFKKKFKTKERSDFQRQEEDRVPNHWAYNDDPILNLEPVFSDSPDKPAPSIEQIAREYLPEIDDSATTHEVSNKLQELRARIGKSAEPEIKGPLGSIISGARQKSTILQNEILENDPVIAKLAKIEELKRTGGVDSNLYTDLSKSDKTMSYAQRAKEFHSKNITKKHFETEIQRKLRLSREAQERRESMANSLSTPETELEKARQKAQDAQEKREADEANVYLAKKKKSAKLEELEYTIKDRIMVLKDLRSQKLEKETELSILEIETKTFVDEAEREHFLEDKLKEIEIFINSSRNKVTPTDDSILIPRRRSTKTSNTKSKEPGLITSRRKTK

Foldseek 3Di:
DDDDDDDDDDDPDDPVVVVVVVVPPPPPPCVNPPVSPDDDDDPPDPVDDDDDPVRVVPVPDPDPPDPPVVVVVVVVVVVVVVVQPDDPDDPDDDPVSVVVVVVVVVVVVVLVVCLVVDVVSVVVVVVVVCVSVVNDDPVPPPPCVVPDPPDDPVRVVVVVCVVPCPDPPPDDPVRVVVVVVVVVVVVVVVVVVVPDDPVNVVVVVVVVVVVVVVVVVVVVVVVVVVVVVVVVVVVVVVVVVVVVVVVVVVVVVVVVVVVVVVVVCCLVVDDDPDPVVNVVVVVVVVVVVVVVVVVVVVVVDDPDPDPPPDPDDPDPDDDDPDDDDDDDDDDDDDD

Organism: NCBI:txid1276246

pLDDT: mean 70.76, std 15.33, range [38.59, 94.62]